Protein AF-0000000077412119 (afdb_homodimer)

Sequence (252 aa):
MTFRAIIFVAIAIASLHQLAQAAILKKGDGQFELRLGNCNDATMADLVFQDHVHLTRIPFVTRSAESSWHGNERIICIIALSQKEQSKGSTVSITAGGINQHFVTLKMKSGSSHGLEYNIQVFGRMMTFRAIIFVAIAIASLHQLAQAAILKKGDGQFELRLGNCNDATMADLVFQDHVHLTRIPFVTRSAESSWHGNERIICIIALSQKEQSKGSTVSITAGGINQHFVTLKMKSGSSHGLEYNIQVFGRM

Secondary structure (DSSP, 8-state):
--------------------------------EEEEESGGG--GGGEEEEEEEEE---TT---EEEEEEE-SSEEEEEEEEE-STTGGG-EEEEEEE-TTSSEEEEEEEPPTT--EEEEEEEEEE-/--------------------------------EEEEESGGG--GGGEEEEEEEEE---TT---EEEEEEE-SSEEEEEEEEE-STTGGG-EEEEEEE-TTSSEEEEEEEPPTT--EEEEEEEEEE-

Organism: Phaedon cochleariae (NCBI:txid80249)

Solvent-accessible surface area (backbone atoms only — not comparable to full-atom values): 13697 Å² total; per-residue (Å²): 135,82,78,74,76,74,72,73,72,73,72,75,73,77,73,76,74,70,75,64,74,64,64,73,64,48,82,31,58,21,27,23,33,38,37,40,29,32,51,41,57,58,48,80,89,24,55,73,46,75,49,76,49,75,43,79,58,42,85,84,33,63,40,73,51,74,52,71,51,74,58,86,32,32,24,40,20,41,37,37,36,37,70,40,69,50,24,62,65,32,48,75,45,80,77,42,75,35,75,75,26,42,31,35,30,35,41,36,35,23,18,71,43,26,38,43,40,34,43,37,41,35,26,30,48,121,135,82,78,74,77,73,70,72,73,74,72,74,74,78,74,76,73,70,76,68,72,63,66,73,64,47,83,32,59,21,28,22,33,37,38,40,30,30,50,42,56,58,50,78,90,25,55,73,46,75,49,74,48,74,44,78,58,42,86,83,32,63,42,74,50,75,51,73,51,76,58,86,32,32,24,40,22,41,37,36,36,36,70,40,68,51,25,63,66,33,48,75,45,80,79,42,76,35,75,75,27,42,31,36,29,36,39,35,35,24,17,71,43,26,39,41,42,35,43,36,40,35,26,31,47,122

Radius of gyration: 23.56 Å; Cα contacts (8 Å, |Δi|>4): 610; chains: 2; bounding box: 67×85×69 Å

pLDDT: mean 80.55, std 27.32, range [26.97, 98.88]

Nearest PDB structures (foldseek):
  8d43-assembly1_A  TM=5.280E-01  e=2.816E+00  Homo sapiens
  6ct8-assembly1_A  TM=4.716E-01  e=5.197E+00  Pseudomonas aeruginosa PAO1
  7fe3-assembly1_A  TM=2.173E-01  e=3.791E-01  Flavobacterium johnsoniae UW101
  7xy1-assembly1_A  TM=3.273E-01  e=2.050E-01  Klebsiella phage Kp9
  6ct8-assembly1_A  TM=4.704E-01  e=5.827E+00  Pseudomonas aeruginosa PAO1

Foldseek 3Di:
DPPPPPPPPVPPPPPPPPCPVPPVVPVPLLKAKDKDFPVVPFDPVQWDDKDKDKDFFDAQDKDKDKDKDADDFAWGIKMKIWPHGSQQPKHKDWDDDDHRGRMTMMMIIHPHRGMTTMIITIGGHD/DPPPPPVPPPPPPPPPVPCPVPPVVVVPLLKAKDKDFPPVPFDPVQWPDKDKDKDFFDAQDKDKDKDKDADDFFWGIKMKIWPDGSQQPKHKDWDDDDHRGRMTMMMIIHPHRGMTTMMITIGGHD

Structure (mmCIF, N/CA/C/O backbone):
data_AF-0000000077412119-model_v1
#
loop_
_entity.id
_entity.type
_entity.pdbx_description
1 polymer 'Uncharacterized protein'
#
loop_
_atom_site.group_PDB
_atom_site.id
_atom_site.type_symbol
_atom_site.label_atom_id
_atom_site.label_alt_id
_atom_site.label_comp_id
_atom_site.label_asym_id
_atom_site.label_entity_id
_atom_site.label_seq_id
_atom_site.pdbx_PDB_ins_code
_atom_site.Cartn_x
_atom_site.Cartn_y
_atom_site.Cartn_z
_atom_site.occupancy
_atom_site.B_iso_or_equiv
_atom_site.auth_seq_id
_atom_site.auth_comp_id
_atom_site.auth_asym_id
_atom_site.auth_atom_id
_atom_site.pdbx_PDB_model_num
ATOM 1 N N . MET A 1 1 ? -22.5 -57.312 35.281 1 27.09 1 MET A N 1
ATOM 2 C CA . MET A 1 1 ? -22.938 -56.219 34.438 1 27.09 1 MET A CA 1
ATOM 3 C C . MET A 1 1 ? -21.906 -55.094 34.438 1 27.09 1 MET A C 1
ATOM 5 O O . MET A 1 1 ? -21.641 -54.469 35.469 1 27.09 1 MET A O 1
ATOM 9 N N . THR A 1 2 ? -20.797 -55.25 33.625 1 33.66 2 THR A N 1
ATOM 10 C CA . THR A 1 2 ? -19.594 -54.438 33.469 1 33.66 2 THR A CA 1
ATOM 11 C C . THR A 1 2 ? -19.938 -53.094 32.906 1 33.66 2 THR A C 1
ATOM 13 O O . THR A 1 2 ? -20.578 -52.969 31.844 1 33.66 2 THR A O 1
ATOM 16 N N . PHE A 1 3 ? -20.172 -52.156 33.812 1 32.94 3 PHE A N 1
ATOM 17 C CA . PHE A 1 3 ? -20.453 -50.75 33.5 1 32.94 3 PHE A CA 1
ATOM 18 C C . PHE A 1 3 ? -19.344 -50.188 32.625 1 32.94 3 PHE A C 1
ATOM 20 O O . PHE A 1 3 ? -18.172 -50.188 33 1 32.94 3 PHE A O 1
ATOM 27 N N . ARG A 1 4 ? -19.406 -50.469 31.312 1 33.88 4 ARG A N 1
ATOM 28 C CA . ARG A 1 4 ? -18.531 -49.844 30.328 1 33.88 4 ARG A CA 1
ATOM 29 C C . ARG A 1 4 ? -18.594 -48.312 30.438 1 33.88 4 ARG A C 1
ATOM 31 O O . ARG A 1 4 ? -19.672 -47.719 30.375 1 33.88 4 ARG A O 1
ATOM 38 N N . ALA A 1 5 ? -17.672 -47.75 31.203 1 30.86 5 ALA A N 1
ATOM 39 C CA . ALA A 1 5 ? -17.438 -46.312 31.359 1 30.86 5 ALA A CA 1
ATOM 40 C C . ALA A 1 5 ? -17.234 -45.656 30 1 30.86 5 ALA A C 1
ATOM 42 O O . ALA A 1 5 ? -16.359 -46.062 29.234 1 30.86 5 ALA A O 1
ATOM 43 N N . ILE A 1 6 ? -18.328 -45.312 29.344 1 30.16 6 ILE A N 1
ATOM 44 C CA . ILE A 1 6 ? -18.266 -44.594 28.078 1 30.16 6 ILE A CA 1
ATOM 45 C C . ILE A 1 6 ? -17.516 -43.281 28.266 1 30.16 6 ILE A C 1
ATOM 47 O O . ILE A 1 6 ? -17.953 -42.438 29.031 1 30.16 6 ILE A O 1
ATOM 51 N N . ILE A 1 7 ? -16.266 -43.344 28.5 1 31.53 7 ILE A N 1
ATOM 52 C CA . ILE A 1 7 ? -15.578 -42.062 28.625 1 31.53 7 ILE A CA 1
ATOM 53 C C . ILE A 1 7 ? -15.773 -41.25 27.359 1 31.53 7 ILE A C 1
ATOM 55 O O . ILE A 1 7 ? -15.422 -41.688 26.266 1 31.53 7 ILE A O 1
ATOM 59 N N . PHE A 1 8 ? -16.922 -40.594 27.266 1 30.81 8 PHE A N 1
ATOM 60 C CA . PHE A 1 8 ? -17.141 -39.594 26.219 1 30.81 8 PHE A CA 1
ATOM 61 C C . PHE A 1 8 ? -15.953 -38.656 26.109 1 30.81 8 PHE A C 1
ATOM 63 O O . PHE A 1 8 ? -15.609 -37.969 27.062 1 30.81 8 PHE A O 1
ATOM 70 N N . VAL A 1 9 ? -14.914 -39.188 25.516 1 31.17 9 VAL A N 1
ATOM 71 C CA . VAL A 1 9 ? -13.844 -38.25 25.188 1 31.17 9 VAL A CA 1
ATOM 72 C C . VAL A 1 9 ? -14.398 -37.094 24.359 1 31.17 9 VAL A C 1
ATOM 74 O O . VAL A 1 9 ? -14.852 -37.281 23.234 1 31.17 9 VAL A O 1
ATOM 77 N N . ALA A 1 10 ? -15.188 -36.25 25 1 30.97 10 ALA A N 1
ATOM 78 C CA . ALA A 1 10 ? -15.531 -35 24.328 1 30.97 10 ALA A CA 1
ATOM 79 C C . ALA A 1 10 ? -14.312 -34.375 23.656 1 30.97 10 ALA A C 1
ATOM 81 O O . ALA A 1 10 ? -13.305 -34.125 24.312 1 30.97 10 ALA A O 1
ATOM 82 N N . ILE A 1 11 ? -13.922 -34.969 22.547 1 26.97 11 ILE A N 1
ATOM 83 C CA . ILE A 1 11 ? -12.945 -34.281 21.703 1 26.97 11 ILE A CA 1
ATOM 84 C C . ILE A 1 11 ? -13.328 -32.812 21.578 1 26.97 11 ILE A C 1
ATOM 86 O O . ILE A 1 11 ? -14.367 -32.469 21 1 26.97 11 ILE A O 1
ATOM 90 N N . ALA A 1 12 ? -13.148 -32.031 22.672 1 29.02 12 ALA A N 1
ATOM 91 C CA . ALA A 1 12 ? -13.164 -30.578 22.484 1 29.02 12 ALA A CA 1
ATOM 92 C C . ALA A 1 12 ? -12.43 -30.172 21.219 1 29.02 12 ALA A C 1
ATOM 94 O O . ALA A 1 12 ? -11.25 -30.516 21.047 1 29.02 12 ALA A O 1
ATOM 95 N N . ILE A 1 13 ? -13.055 -30.359 20.047 1 29.17 13 ILE A N 1
ATOM 96 C CA . ILE A 1 13 ? -12.672 -29.734 18.781 1 29.17 13 ILE A CA 1
ATOM 97 C C . ILE A 1 13 ? -12.023 -28.375 19.062 1 29.17 13 ILE A C 1
ATOM 99 O O . ILE A 1 13 ? -12.539 -27.594 19.844 1 29.17 13 ILE A O 1
ATOM 103 N N . ALA A 1 14 ? -10.688 -28.266 18.938 1 27.97 14 ALA A N 1
ATOM 104 C CA . ALA A 1 14 ? -9.711 -27.188 18.797 1 27.97 14 ALA A CA 1
ATOM 105 C C . ALA A 1 14 ? -10.297 -26.016 18.031 1 27.97 14 ALA A C 1
ATOM 107 O O . ALA A 1 14 ? -10.781 -26.172 16.906 1 27.97 14 ALA A O 1
ATOM 108 N N . SER A 1 15 ? -10.977 -25.125 18.781 1 30.88 15 SER A N 1
ATOM 109 C CA . SER A 1 15 ? -11.344 -23.75 18.453 1 30.88 15 SER A CA 1
ATOM 110 C C . SER A 1 15 ? -10.25 -23.078 17.625 1 30.88 15 SER A C 1
ATOM 112 O O . SER A 1 15 ? -9.102 -23 18.047 1 30.88 15 SER A O 1
ATOM 114 N N . LEU A 1 16 ? -10.117 -23.422 16.375 1 28.33 16 LEU A N 1
ATOM 115 C CA . LEU A 1 16 ? -9.297 -22.703 15.406 1 28.33 16 LEU A CA 1
ATOM 116 C C . LEU A 1 16 ? -9.234 -21.219 15.734 1 28.33 16 LEU A C 1
ATOM 118 O O . LEU A 1 16 ? -10.258 -20.531 15.727 1 28.33 16 LEU A O 1
ATOM 122 N N . HIS A 1 17 ? -8.344 -20.906 16.672 1 31.39 17 HIS A N 1
ATOM 123 C CA . HIS A 1 17 ? -7.785 -19.609 17.047 1 31.39 17 HIS A CA 1
ATOM 124 C C . HIS A 1 17 ? -7.625 -18.703 15.836 1 31.39 17 HIS A C 1
ATOM 126 O O . HIS A 1 17 ? -6.871 -19.031 14.914 1 31.39 17 HIS A O 1
ATOM 132 N N . GLN A 1 18 ? -8.703 -18.297 15.273 1 30.95 18 GLN A N 1
ATOM 133 C CA . GLN A 1 18 ? -8.75 -17.156 14.375 1 30.95 18 GLN A CA 1
ATOM 134 C C . GLN A 1 18 ? -7.719 -16.109 14.773 1 30.95 18 GLN A C 1
ATOM 136 O O . GLN A 1 18 ? -7.809 -15.523 15.859 1 30.95 18 GLN A O 1
ATOM 141 N N . LEU A 1 19 ? -6.449 -16.469 14.664 1 28.39 19 LEU A N 1
ATOM 142 C CA . LEU A 1 19 ? -5.391 -15.477 14.836 1 28.39 19 LEU A CA 1
ATOM 143 C C . LEU A 1 19 ? -5.844 -14.102 14.367 1 28.39 19 LEU A C 1
ATOM 145 O O . LEU A 1 19 ? -6.047 -13.891 13.164 1 28.39 19 LEU A O 1
ATOM 149 N N . ALA A 1 20 ? -6.875 -13.602 15.023 1 27.22 20 ALA A N 1
ATOM 150 C CA . ALA A 1 20 ? -6.984 -12.141 15.055 1 27.22 20 ALA A CA 1
ATOM 151 C C . ALA A 1 20 ? -5.605 -11.492 15.102 1 27.22 20 ALA A C 1
ATOM 153 O O . ALA A 1 20 ? -4.906 -11.57 16.109 1 27.22 20 ALA A O 1
ATOM 154 N N . GLN A 1 21 ? -4.68 -11.82 14.297 1 29.78 21 GLN A N 1
ATOM 155 C CA . GLN A 1 21 ? -3.555 -10.891 14.336 1 29.78 21 GLN A CA 1
ATOM 156 C C . GLN A 1 21 ? -4.004 -9.5 14.781 1 29.78 21 GLN A C 1
ATOM 158 O O . GLN A 1 21 ? -4.746 -8.828 14.062 1 29.78 21 GLN A O 1
ATOM 163 N N . ALA A 1 22 ? -4.484 -9.383 15.945 1 28.73 22 ALA A N 1
ATOM 164 C CA . ALA A 1 22 ? -4.543 -8.094 16.625 1 28.73 22 ALA A CA 1
ATOM 165 C C . ALA A 1 22 ? -3.35 -7.215 16.25 1 28.73 22 ALA A C 1
ATOM 167 O O . ALA A 1 22 ? -2.213 -7.508 16.641 1 28.73 22 ALA A O 1
ATOM 168 N N . ALA A 1 23 ? -3.148 -6.91 15.039 1 30.36 23 ALA A N 1
ATOM 169 C CA . ALA A 1 23 ? -2.324 -5.707 14.977 1 30.36 23 ALA A CA 1
ATOM 170 C C . ALA A 1 23 ? -2.436 -4.891 16.266 1 30.36 23 ALA A C 1
ATOM 172 O O . ALA A 1 23 ? -3.539 -4.555 16.703 1 30.36 23 ALA A O 1
ATOM 173 N N . ILE A 1 24 ? -1.832 -5.363 17.297 1 29.8 24 ILE A N 1
ATOM 174 C CA . ILE A 1 24 ? -1.657 -4.445 18.422 1 29.8 24 ILE A CA 1
ATOM 175 C C . ILE A 1 24 ? -1.944 -3.016 17.953 1 29.8 24 ILE A C 1
ATOM 177 O O . ILE A 1 24 ? -1.217 -2.463 17.141 1 29.8 24 ILE A O 1
ATOM 181 N N . LEU A 1 25 ? -3.152 -2.793 17.672 1 30.53 25 LEU A N 1
ATOM 182 C CA . LEU A 1 25 ? -3.607 -1.423 17.453 1 30.53 25 LEU A CA 1
ATOM 183 C C . LEU A 1 25 ? -2.871 -0.453 18.359 1 30.53 25 LEU A C 1
ATOM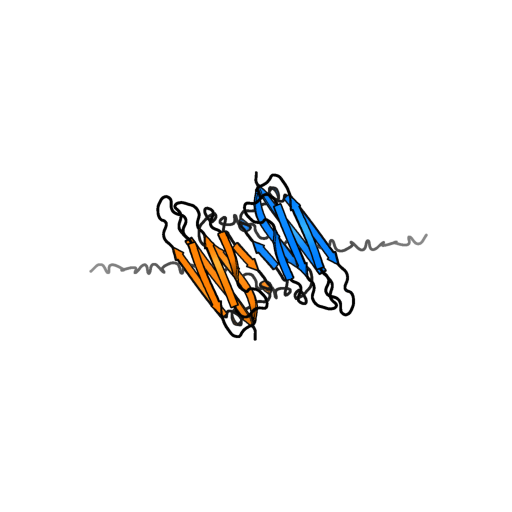 185 O O . LEU A 1 25 ? -3.186 -0.353 19.547 1 30.53 25 LEU A O 1
ATOM 189 N N . LYS A 1 26 ? -1.558 -0.806 18.656 1 34 26 LYS A N 1
ATOM 190 C CA . LYS A 1 26 ? -0.991 0.377 19.297 1 34 26 LYS A CA 1
ATOM 191 C C . LYS A 1 26 ? -1.706 1.646 18.844 1 34 26 LYS A C 1
ATOM 193 O O . LYS A 1 26 ? -2.236 1.698 17.734 1 34 26 LYS A O 1
ATOM 198 N N . LYS A 1 27 ? -2.332 2.279 19.75 1 36.78 27 LYS A N 1
ATOM 199 C CA . LYS A 1 27 ? -2.82 3.617 19.422 1 36.78 27 LYS A CA 1
ATOM 200 C C . LYS A 1 27 ? -2.066 4.211 18.234 1 36.78 27 LYS A C 1
ATOM 202 O O . LYS A 1 27 ? -0.856 4.434 18.312 1 36.78 27 LYS A O 1
ATOM 207 N N . GLY A 1 28 ? -2.289 3.508 17.094 1 47.38 28 GLY A N 1
ATOM 208 C CA . GLY A 1 28 ? -1.545 3.863 15.898 1 47.38 28 GLY A CA 1
ATOM 209 C C . GLY A 1 28 ? -1.22 5.344 15.812 1 47.38 28 GLY A C 1
ATOM 210 O O . GLY A 1 28 ? -1.89 6.168 16.438 1 47.38 28 GLY A O 1
ATOM 211 N N . ASP A 1 29 ? -0.066 5.641 15.805 1 55.41 29 ASP A N 1
ATOM 212 C CA . ASP A 1 29 ? 0.432 7.012 15.758 1 55.41 29 ASP A CA 1
ATOM 213 C C . ASP A 1 29 ? -0.185 7.785 14.594 1 55.41 29 ASP A C 1
ATOM 215 O O . ASP A 1 29 ? 0.206 8.922 14.312 1 55.41 29 ASP A O 1
ATOM 219 N N . GLY A 1 30 ? -1.428 7.176 13.984 1 70.69 30 GLY A N 1
ATOM 220 C CA . GLY A 1 30 ? -2.049 7.906 12.891 1 70.69 30 GLY A CA 1
ATOM 221 C C . GLY A 1 30 ? -1.132 8.086 11.695 1 70.69 30 GLY A C 1
ATOM 222 O O . GLY A 1 30 ? -1.228 9.086 10.977 1 70.69 30 GLY A O 1
ATOM 223 N N . GLN A 1 31 ? -0.217 7.102 11.547 1 86.12 31 GLN A N 1
ATOM 224 C CA . GLN A 1 31 ? 0.813 7.168 10.516 1 86.12 31 GLN A CA 1
ATOM 225 C C . GLN A 1 31 ? 0.265 6.727 9.164 1 86.12 31 GLN A C 1
ATOM 227 O O . GLN A 1 31 ? -0.359 5.668 9.055 1 86.12 31 GLN A O 1
ATOM 232 N N . PHE A 1 32 ? 0.331 7.684 8.172 1 95.5 32 PHE A N 1
ATOM 233 C CA . PHE A 1 32 ? 0.033 7.281 6.805 1 95.5 32 PHE A CA 1
ATOM 234 C C . PHE A 1 32 ? 1.061 6.277 6.297 1 95.5 32 PHE A C 1
ATOM 236 O O . PHE A 1 32 ? 2.262 6.449 6.508 1 95.5 32 PHE A O 1
ATOM 243 N N . GLU A 1 33 ? 0.568 5.16 5.711 1 95.94 33 GLU A N 1
ATOM 244 C CA . GLU A 1 33 ? 1.5 4.125 5.27 1 95.94 33 GLU A CA 1
ATOM 245 C C . GLU A 1 33 ? 1.126 3.598 3.889 1 95.94 33 GLU A C 1
ATOM 247 O O . GLU A 1 33 ? -0.048 3.605 3.512 1 95.94 33 GLU A O 1
ATOM 252 N N . LEU A 1 34 ? 2.105 3.297 3.168 1 97.69 34 LEU A N 1
ATOM 253 C CA . LEU A 1 34 ? 2.025 2.445 1.986 1 97.69 34 LEU A CA 1
ATOM 254 C C . LEU A 1 34 ? 2.91 1.213 2.145 1 97.69 34 LEU A C 1
ATOM 256 O O . LEU A 1 34 ? 4.113 1.333 2.379 1 97.69 34 LEU A O 1
ATOM 260 N N . ARG A 1 35 ? 2.334 0.037 2.174 1 97.5 35 ARG A N 1
ATOM 261 C CA . ARG A 1 35 ? 3 -1.258 2.066 1 97.5 35 ARG A CA 1
ATOM 262 C C . ARG A 1 35 ? 2.43 -2.072 0.91 1 97.5 35 ARG A C 1
ATOM 264 O O . ARG A 1 35 ? 1.225 -2.33 0.86 1 97.5 35 ARG A O 1
ATOM 271 N N . LEU A 1 36 ? 3.283 -2.33 0.026 1 97.88 36 LEU A N 1
ATOM 272 C CA . LEU A 1 36 ? 2.818 -2.982 -1.193 1 97.88 36 LEU A CA 1
ATOM 273 C C . LEU A 1 36 ? 3.771 -4.098 -1.611 1 97.88 36 LEU A C 1
ATOM 275 O O . LEU A 1 36 ? 4.98 -3.875 -1.73 1 97.88 36 LEU A O 1
ATOM 279 N N . GLY A 1 37 ? 3.271 -5.277 -1.871 1 96.69 37 GLY A N 1
ATOM 280 C CA . GLY A 1 37 ? 4.055 -6.387 -2.389 1 96.69 37 GLY A CA 1
ATOM 281 C C . GLY A 1 37 ? 4.188 -7.535 -1.404 1 96.69 37 GLY A C 1
ATOM 282 O O . GLY A 1 37 ? 3.297 -7.762 -0.583 1 96.69 37 GLY A O 1
ATOM 283 N N . ASN A 1 38 ? 5.215 -8.383 -1.633 1 94.31 38 ASN A N 1
ATOM 284 C CA . ASN A 1 38 ? 5.52 -9.484 -0.733 1 94.31 38 ASN A CA 1
ATOM 285 C C . ASN A 1 38 ? 6.418 -9.047 0.417 1 94.31 38 ASN A C 1
ATOM 287 O O . ASN A 1 38 ? 7.543 -9.531 0.558 1 94.31 38 ASN A O 1
ATOM 291 N N . CYS A 1 39 ? 5.84 -8.266 1.269 1 94.31 39 CYS A N 1
ATOM 292 C CA . CYS A 1 39 ? 6.66 -7.574 2.256 1 94.31 39 CYS A CA 1
ATOM 293 C C . CYS A 1 39 ? 6.977 -8.484 3.438 1 94.31 39 CYS A C 1
ATOM 295 O O . CYS A 1 39 ? 7.996 -8.305 4.105 1 94.31 39 CYS A O 1
ATOM 297 N N . ASN A 1 40 ? 6.176 -9.438 3.648 1 89.06 40 ASN A N 1
ATOM 298 C CA . ASN A 1 40 ? 6.418 -10.359 4.746 1 89.06 40 ASN A CA 1
ATOM 299 C C . ASN A 1 40 ? 7.547 -11.336 4.422 1 89.06 40 ASN A C 1
ATOM 301 O O . ASN A 1 40 ? 8.07 -12.008 5.312 1 89.06 40 ASN A O 1
ATOM 305 N N . ASP A 1 41 ? 7.895 -11.367 3.162 1 88.56 41 ASP A N 1
ATOM 306 C CA . ASP A 1 41 ? 8.961 -12.266 2.721 1 88.56 41 ASP A CA 1
ATOM 307 C C . ASP A 1 41 ? 10.281 -11.516 2.572 1 88.56 41 ASP A C 1
ATOM 309 O O . ASP A 1 41 ? 11.328 -12.125 2.357 1 88.56 41 ASP A O 1
ATOM 313 N N . ALA A 1 42 ? 10.156 -10.227 2.619 1 92.75 42 ALA A N 1
ATOM 314 C CA . ALA A 1 42 ? 11.359 -9.414 2.414 1 92.75 42 ALA A CA 1
ATOM 315 C C . ALA A 1 42 ? 12.25 -9.438 3.65 1 92.75 42 ALA A C 1
ATOM 317 O O . ALA A 1 42 ? 11.758 -9.422 4.781 1 92.75 42 ALA A O 1
ATO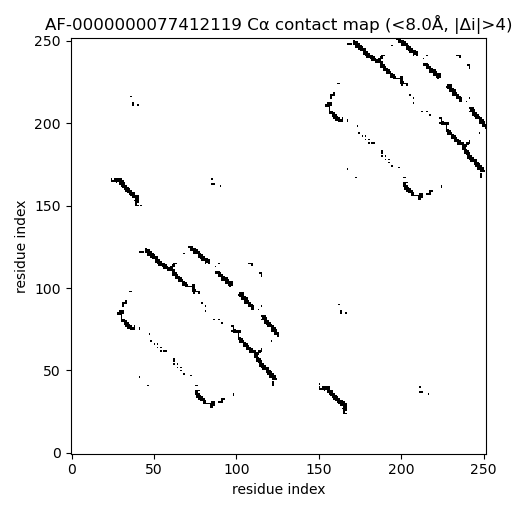M 318 N N . THR A 1 43 ? 13.562 -9.562 3.359 1 94 43 THR A N 1
ATOM 319 C CA . THR A 1 43 ? 14.562 -9.477 4.418 1 94 43 THR A CA 1
ATOM 320 C C . THR A 1 43 ? 15.484 -8.289 4.195 1 94 43 THR A C 1
ATOM 322 O O . THR A 1 43 ? 15.422 -7.629 3.154 1 94 43 THR A O 1
ATOM 325 N N . MET A 1 44 ? 16.234 -8.008 5.215 1 95.44 44 MET A N 1
ATOM 326 C CA . MET A 1 44 ? 17.156 -6.871 5.09 1 95.44 44 MET A CA 1
ATOM 327 C C . MET A 1 44 ? 18.156 -7.102 3.963 1 95.44 44 MET A C 1
ATOM 329 O O . MET A 1 44 ? 18.672 -6.148 3.377 1 95.44 44 MET A O 1
ATOM 333 N N . ALA A 1 45 ? 18.422 -8.375 3.639 1 96.44 45 ALA A N 1
ATOM 334 C CA . ALA A 1 45 ? 19.312 -8.688 2.523 1 96.44 45 ALA A CA 1
ATOM 335 C C . ALA A 1 45 ? 18.703 -8.234 1.196 1 96.44 45 ALA A C 1
ATOM 337 O O . ALA A 1 45 ? 19.438 -8.039 0.216 1 96.44 45 ALA A O 1
ATOM 338 N N . ASP A 1 46 ? 17.422 -8.039 1.218 1 97.31 46 ASP A N 1
ATOM 339 C CA . ASP A 1 46 ? 16.719 -7.66 -0.002 1 97.31 46 ASP A CA 1
ATOM 340 C C . ASP A 1 46 ? 16.609 -6.141 -0.12 1 97.31 46 ASP A C 1
ATOM 342 O O . ASP A 1 46 ? 16.094 -5.629 -1.12 1 97.31 46 ASP A O 1
ATOM 346 N N . LEU A 1 47 ? 17.016 -5.402 0.926 1 98.38 47 LEU A N 1
ATOM 347 C CA . LEU A 1 47 ? 16.891 -3.949 0.902 1 98.38 47 LEU A CA 1
ATOM 348 C C . LEU A 1 47 ? 17.781 -3.34 -0.167 1 98.38 47 LEU A C 1
ATOM 350 O O . LEU A 1 47 ? 19.016 -3.418 -0.071 1 98.38 47 LEU A O 1
ATOM 354 N N . VAL A 1 48 ? 17.156 -2.74 -1.194 1 98.69 48 VAL A N 1
ATOM 355 C CA . VAL A 1 48 ? 17.953 -2.205 -2.289 1 98.69 48 VAL A CA 1
ATOM 356 C C . VAL A 1 48 ? 17.969 -0.679 -2.217 1 98.69 48 VAL A C 1
ATOM 358 O O . VAL A 1 48 ? 18.828 -0.033 -2.838 1 98.69 48 VAL A O 1
ATOM 361 N N . PHE A 1 49 ? 17.062 -0.109 -1.546 1 98.75 49 PHE A N 1
ATOM 362 C CA . PHE A 1 49 ? 16.969 1.345 -1.484 1 98.75 49 PHE A CA 1
ATOM 363 C C . PHE A 1 49 ? 16.281 1.785 -0.192 1 98.75 49 PHE A C 1
ATOM 365 O O . PHE A 1 49 ? 15.312 1.172 0.244 1 98.75 49 PHE A O 1
ATOM 372 N N . GLN A 1 50 ? 16.797 2.721 0.513 1 98.5 50 GLN A N 1
ATOM 373 C CA . GLN A 1 50 ? 16.219 3.379 1.681 1 98.5 50 GLN A CA 1
ATOM 374 C C . GLN A 1 50 ? 16.406 4.891 1.606 1 98.5 50 GLN A C 1
ATOM 376 O O . GLN A 1 50 ? 17.453 5.375 1.208 1 98.5 50 GLN A O 1
ATOM 381 N N . ASP A 1 51 ? 15.359 5.59 1.843 1 98.5 51 ASP A N 1
ATOM 382 C CA . ASP A 1 51 ? 15.383 7.047 1.774 1 98.5 51 ASP A CA 1
ATOM 383 C C . ASP A 1 51 ? 14.57 7.664 2.908 1 98.5 51 ASP A C 1
ATOM 385 O O . ASP A 1 51 ? 13.609 7.062 3.389 1 98.5 51 ASP A O 1
ATOM 389 N N . HIS A 1 52 ? 15.062 8.727 3.457 1 97.94 52 HIS A N 1
ATOM 390 C CA . HIS A 1 52 ? 14.352 9.57 4.414 1 97.94 52 HIS A CA 1
ATOM 391 C C . HIS A 1 52 ? 14.047 10.945 3.826 1 97.94 52 HIS A C 1
ATOM 393 O O . HIS A 1 52 ? 14.961 11.727 3.576 1 97.94 52 HIS A O 1
ATOM 399 N N . VAL A 1 53 ? 12.867 11.211 3.551 1 98.06 53 VAL A N 1
ATOM 400 C CA . VAL A 1 53 ? 12.445 12.469 2.941 1 98.06 53 VAL A CA 1
ATOM 401 C C . VAL A 1 53 ? 11.914 13.414 4.016 1 98.06 53 VAL A C 1
ATOM 403 O O . VAL A 1 53 ? 11.016 13.047 4.781 1 98.06 53 VAL A O 1
ATOM 406 N N . HIS A 1 54 ? 12.508 14.57 4.078 1 97.38 54 HIS A N 1
ATOM 407 C CA . HIS A 1 54 ? 12.078 15.578 5.043 1 97.38 54 HIS A CA 1
ATOM 408 C C . HIS A 1 54 ? 11.961 16.953 4.398 1 97.38 54 HIS A C 1
ATOM 410 O O . HIS A 1 54 ? 12.906 17.422 3.764 1 97.38 54 HIS A O 1
ATOM 416 N N . LEU A 1 55 ? 10.828 17.531 4.406 1 97.5 55 LEU A N 1
ATOM 417 C CA . LEU A 1 55 ? 10.602 18.922 4.039 1 97.5 55 LEU A CA 1
ATOM 418 C C . LEU A 1 55 ? 9.969 19.703 5.191 1 97.5 55 LEU A C 1
ATOM 420 O O . LEU A 1 55 ? 8.984 19.25 5.781 1 97.5 55 LEU A O 1
ATOM 424 N N . THR A 1 56 ? 10.5 20.844 5.52 1 96.38 56 THR A N 1
ATOM 425 C CA . THR A 1 56 ? 9.969 21.688 6.582 1 96.38 56 THR A CA 1
ATOM 426 C C . THR A 1 56 ? 8.648 22.312 6.164 1 96.38 56 THR A C 1
ATOM 428 O O . THR A 1 56 ? 8.398 22.516 4.973 1 96.38 56 THR A O 1
ATOM 431 N N . ARG A 1 57 ? 7.855 22.641 7.227 1 96 57 ARG A N 1
ATOM 432 C CA . ARG A 1 57 ? 6.574 23.281 6.945 1 96 57 ARG A CA 1
ATOM 433 C C . ARG A 1 57 ? 6.77 24.703 6.457 1 96 57 ARG A C 1
ATOM 435 O O . ARG A 1 57 ? 7.703 25.391 6.883 1 96 57 ARG A O 1
ATOM 442 N N . ILE A 1 58 ? 6.012 25.125 5.477 1 96.88 58 ILE A N 1
ATOM 443 C CA . ILE A 1 58 ? 5.852 26.5 5.02 1 96.88 58 ILE A CA 1
ATOM 444 C C . ILE A 1 58 ? 4.387 26.906 5.125 1 96.88 58 ILE A C 1
ATOM 446 O O . ILE A 1 58 ? 3.502 26.219 4.602 1 96.88 58 ILE A O 1
ATOM 450 N N . PRO A 1 59 ? 4.059 28 5.926 1 96.25 59 PRO A N 1
ATOM 451 C CA . PRO A 1 59 ? 2.664 28.391 6.125 1 96.25 59 PRO A CA 1
ATOM 452 C C . PRO A 1 59 ? 1.895 28.531 4.812 1 96.25 59 PRO A C 1
ATOM 454 O O . PRO A 1 59 ? 2.418 29.078 3.84 1 96.25 59 PRO A O 1
ATOM 457 N N . PHE A 1 60 ? 0.751 27.875 4.742 1 96.69 60 PHE A N 1
ATOM 458 C CA . PHE A 1 60 ? -0.243 28.016 3.684 1 96.69 60 PHE A CA 1
ATOM 459 C C . PHE A 1 60 ? 0.225 27.328 2.41 1 96.69 60 PHE A C 1
ATOM 461 O O . PHE A 1 60 ? -0.245 27.641 1.315 1 96.69 60 PHE A O 1
ATOM 468 N N . VAL A 1 61 ? 1.291 26.5 2.512 1 97.38 61 VAL A N 1
ATOM 469 C CA . VAL A 1 61 ? 1.814 25.828 1.327 1 97.38 61 VAL A CA 1
ATOM 470 C C . VAL A 1 61 ? 1.831 24.312 1.555 1 97.38 61 VAL A C 1
ATOM 472 O O . VAL A 1 61 ? 2.209 23.844 2.631 1 97.38 61 VAL A O 1
ATOM 475 N N . THR A 1 62 ? 1.343 23.578 0.553 1 97.12 62 THR A N 1
ATOM 476 C CA . THR A 1 62 ? 1.529 22.125 0.509 1 97.12 62 THR A CA 1
ATOM 477 C C . THR A 1 62 ? 2.91 21.781 -0.035 1 97.12 62 THR A C 1
ATOM 479 O O . THR A 1 62 ? 3.334 22.312 -1.061 1 97.12 62 THR A O 1
ATOM 482 N N . ARG A 1 63 ? 3.578 20.938 0.671 1 97.44 63 ARG A N 1
ATOM 483 C CA . ARG A 1 63 ? 4.895 20.5 0.23 1 97.44 63 ARG A CA 1
ATOM 484 C C . ARG A 1 63 ? 4.797 19.203 -0.579 1 97.44 63 ARG A C 1
ATOM 486 O O . ARG A 1 63 ? 3.977 18.344 -0.274 1 97.44 63 ARG A O 1
ATOM 493 N N . SER A 1 64 ? 5.586 19.062 -1.602 1 97.94 64 SER A N 1
ATOM 494 C CA . SER A 1 64 ? 5.641 17.859 -2.416 1 97.94 64 SER A CA 1
ATOM 495 C C . SER A 1 64 ? 7.082 17.422 -2.645 1 97.94 64 SER A C 1
ATOM 497 O O . SER A 1 64 ? 7.969 18.25 -2.846 1 97.94 64 SER A O 1
ATOM 499 N N . ALA A 1 65 ? 7.297 16.125 -2.572 1 98.56 65 ALA A N 1
ATOM 500 C CA . ALA A 1 65 ? 8.609 15.547 -2.828 1 98.56 65 ALA A CA 1
ATOM 501 C C . ALA A 1 65 ? 8.492 14.227 -3.578 1 98.56 65 ALA A C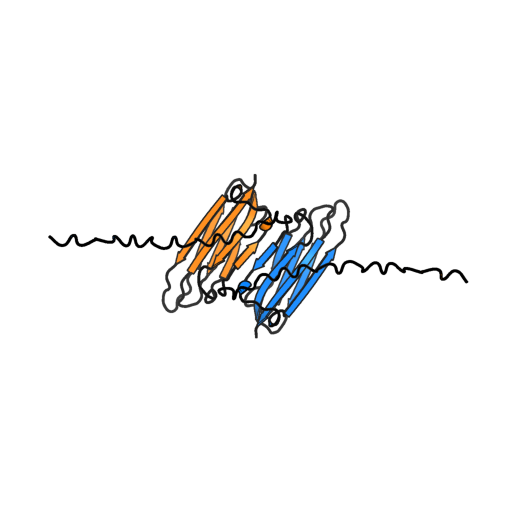 1
ATOM 503 O O . ALA A 1 65 ? 7.469 13.539 -3.475 1 98.56 65 ALA A O 1
ATOM 504 N N . GLU A 1 66 ? 9.508 13.898 -4.301 1 98.62 66 GLU A N 1
ATOM 505 C CA . GLU A 1 66 ? 9.586 12.625 -5.008 1 98.62 66 GLU A CA 1
ATOM 506 C C . GLU A 1 66 ? 10.828 11.844 -4.594 1 98.62 66 GLU A C 1
ATOM 508 O O . GLU A 1 66 ? 11.867 12.43 -4.289 1 98.62 66 GLU A O 1
ATOM 513 N N . SER A 1 67 ? 10.719 10.602 -4.477 1 98.75 67 SER A N 1
ATOM 514 C CA . SER A 1 67 ? 11.812 9.664 -4.246 1 98.75 67 SER A CA 1
ATOM 515 C C . SER A 1 67 ? 11.781 8.531 -5.258 1 98.75 67 SER A C 1
ATOM 517 O O . SER A 1 67 ? 10.734 7.93 -5.5 1 98.75 67 SER A O 1
ATOM 519 N N . SER A 1 68 ? 12.883 8.25 -5.863 1 98.75 68 SER A N 1
ATOM 520 C CA . SER A 1 68 ? 12.898 7.246 -6.926 1 98.75 68 SER A CA 1
ATOM 521 C C . SER A 1 68 ? 14.094 6.312 -6.789 1 98.75 68 SER A C 1
ATOM 523 O O . SER A 1 68 ? 15.148 6.715 -6.281 1 98.75 68 SER A O 1
ATOM 525 N N . TRP A 1 69 ? 13.93 5.094 -7.133 1 98.81 69 TRP A N 1
ATOM 526 C CA . TRP A 1 69 ? 14.977 4.082 -7.195 1 98.81 69 TRP A CA 1
ATOM 527 C C . TRP A 1 69 ? 14.938 3.338 -8.531 1 98.81 69 TRP A C 1
ATOM 529 O O . TRP A 1 69 ? 13.859 3.078 -9.062 1 98.81 69 TRP A O 1
ATOM 539 N N . HIS A 1 70 ? 16.078 3.078 -9.148 1 98.75 70 HIS A N 1
ATOM 540 C CA . HIS A 1 70 ? 16.266 2.221 -10.312 1 98.75 70 HIS A CA 1
ATOM 541 C C . HIS A 1 70 ? 17.453 1.282 -10.125 1 98.75 70 HIS A C 1
ATOM 543 O O . HIS A 1 70 ? 18.5 1.689 -9.609 1 98.75 70 HIS A O 1
ATOM 549 N N . GLY A 1 71 ? 17.25 0.044 -10.43 1 98.5 71 GLY A N 1
ATOM 550 C CA . GLY A 1 71 ? 18.328 -0.923 -10.289 1 98.5 71 GLY A CA 1
ATOM 551 C C . GLY A 1 71 ? 18.094 -2.197 -11.078 1 98.5 71 GLY A C 1
ATOM 552 O O . GLY A 1 71 ? 17.266 -2.221 -11.992 1 98.5 71 GLY A O 1
ATOM 553 N N . ASN A 1 72 ? 18.859 -3.215 -10.742 1 98.19 72 ASN A N 1
ATOM 554 C CA . ASN A 1 72 ? 18.797 -4.457 -11.5 1 98.19 72 ASN A CA 1
ATOM 555 C C . ASN A 1 72 ? 17.844 -5.461 -10.875 1 98.19 72 ASN A C 1
ATOM 557 O O . ASN A 1 72 ? 17.391 -6.398 -11.531 1 98.19 72 ASN A O 1
ATOM 561 N N . GLU A 1 73 ? 17.609 -5.262 -9.648 1 98.44 73 GLU A N 1
ATOM 562 C CA . GLU A 1 73 ? 16.75 -6.195 -8.93 1 98.44 73 GLU A CA 1
ATOM 563 C C . GLU A 1 73 ? 15.281 -5.922 -9.227 1 98.44 73 GLU A C 1
ATOM 565 O O . GLU A 1 73 ? 14.883 -4.77 -9.414 1 98.44 73 GLU A O 1
ATOM 570 N N . ARG A 1 74 ? 14.531 -6.965 -9.211 1 97.69 74 ARG A N 1
ATOM 571 C CA . ARG A 1 74 ? 13.086 -6.828 -9.32 1 97.69 74 ARG A CA 1
ATOM 572 C C . ARG A 1 74 ? 12.461 -6.512 -7.961 1 97.69 74 ARG A C 1
ATOM 574 O O . ARG A 1 74 ? 12.719 -7.211 -6.977 1 97.69 74 ARG A O 1
ATOM 581 N N . ILE A 1 75 ? 11.68 -5.555 -7.922 1 97.56 75 ILE A N 1
ATOM 582 C CA . ILE A 1 75 ? 11.094 -5.098 -6.664 1 97.56 75 ILE 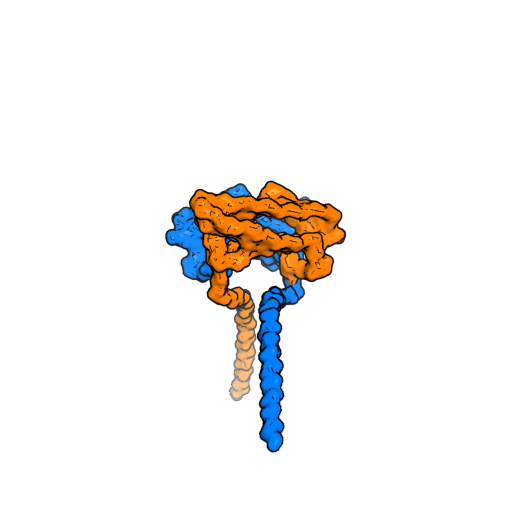A CA 1
ATOM 583 C C . ILE A 1 75 ? 10.062 -6.109 -6.176 1 97.56 75 ILE A C 1
ATOM 585 O O . ILE A 1 75 ? 9.164 -6.504 -6.93 1 97.56 75 ILE A O 1
ATOM 589 N N . ILE A 1 76 ? 10.148 -6.465 -4.875 1 95.81 76 ILE A N 1
ATOM 590 C CA . ILE A 1 76 ? 9.188 -7.422 -4.332 1 95.81 76 ILE A CA 1
ATOM 591 C C . ILE A 1 76 ? 8.359 -6.762 -3.232 1 95.81 76 ILE A C 1
ATOM 593 O O . ILE A 1 76 ? 7.316 -7.281 -2.838 1 95.81 76 ILE A O 1
ATOM 597 N N . CYS A 1 77 ? 8.844 -5.598 -2.727 1 97.25 77 CYS A N 1
ATOM 598 C CA . CYS A 1 77 ? 8.156 -4.918 -1.634 1 97.25 77 CYS A CA 1
ATOM 599 C C . CYS A 1 77 ? 8.5 -3.436 -1.606 1 97.25 77 CYS A C 1
ATOM 601 O O . CYS A 1 77 ? 9.656 -3.062 -1.807 1 97.25 77 CYS A O 1
ATOM 603 N N . ILE A 1 78 ? 7.508 -2.594 -1.376 1 98.56 78 ILE A N 1
ATOM 604 C CA . ILE A 1 78 ? 7.652 -1.153 -1.192 1 98.56 78 ILE A CA 1
ATOM 605 C C . ILE A 1 78 ? 6.977 -0.729 0.109 1 98.56 78 ILE A C 1
ATOM 607 O O . ILE A 1 78 ? 5.809 -1.04 0.338 1 98.56 78 ILE A O 1
ATOM 611 N N . ILE A 1 79 ? 7.738 -0.055 0.959 1 98.12 79 ILE A N 1
ATOM 612 C CA . ILE A 1 79 ? 7.207 0.474 2.211 1 98.12 79 ILE A CA 1
ATOM 613 C C . ILE A 1 79 ? 7.5 1.97 2.305 1 98.12 79 ILE A C 1
ATOM 615 O O . ILE A 1 79 ? 8.641 2.4 2.111 1 98.12 79 ILE A O 1
ATOM 619 N N . ALA A 1 80 ? 6.512 2.695 2.477 1 98.06 80 ALA A N 1
ATOM 620 C CA . ALA A 1 80 ? 6.629 4.117 2.789 1 98.06 80 ALA A CA 1
ATOM 621 C C . ALA A 1 80 ? 5.793 4.48 4.012 1 98.06 80 ALA A C 1
ATOM 623 O O . ALA A 1 80 ? 4.57 4.309 4.012 1 98.06 80 ALA A O 1
ATOM 624 N N . LEU A 1 81 ? 6.516 5.027 5.012 1 96.25 81 LEU A N 1
ATOM 625 C CA . LEU A 1 81 ? 5.855 5.32 6.281 1 96.25 81 LEU A CA 1
ATOM 626 C C . LEU A 1 81 ? 6.055 6.777 6.672 1 96.25 81 LEU A C 1
ATOM 628 O O . LEU A 1 81 ? 7.188 7.262 6.734 1 96.25 81 LEU A O 1
ATOM 632 N N . SER A 1 82 ? 4.93 7.406 6.844 1 95.44 82 SER A N 1
ATOM 633 C CA . SER A 1 82 ? 5.039 8.742 7.422 1 95.44 82 SER A CA 1
ATOM 634 C C . SER A 1 82 ? 5.574 8.68 8.852 1 95.44 82 SER A C 1
ATOM 636 O O . SER A 1 82 ? 5.184 7.809 9.625 1 95.44 82 SER A O 1
ATOM 638 N N . GLN A 1 83 ? 6.457 9.586 9.133 1 91.25 83 GLN A N 1
ATOM 639 C CA . GLN A 1 83 ? 7.035 9.609 10.469 1 91.25 83 GLN A CA 1
ATOM 640 C C . GLN A 1 83 ? 6.367 10.672 11.336 1 91.25 83 GLN A C 1
ATOM 642 O O . GLN A 1 83 ? 6.695 10.812 12.516 1 91.25 83 GLN A O 1
ATOM 647 N N . LYS A 1 84 ? 5.512 11.398 10.711 1 84.06 84 LYS A N 1
ATOM 648 C CA . LYS A 1 84 ? 4.801 12.414 11.484 1 84.06 84 LYS A CA 1
ATOM 649 C C . LYS A 1 84 ? 3.586 11.82 12.188 1 84.06 84 LYS A C 1
ATOM 651 O O . LYS A 1 84 ? 2.979 10.867 11.695 1 84.06 84 LYS A O 1
ATOM 656 N N . GLU A 1 85 ? 3.32 12.438 13.281 1 73.75 85 GLU A N 1
ATOM 657 C CA . GLU A 1 85 ? 2.146 12.023 14.039 1 73.75 85 GLU A CA 1
ATOM 658 C C . GLU A 1 85 ? 0.862 12.289 13.258 1 73.75 85 GLU A C 1
ATOM 660 O O . GLU A 1 85 ? 0.721 13.328 12.617 1 73.75 85 GLU A O 1
ATOM 665 N N . GLN A 1 86 ? -0.157 11.32 13.242 1 66.69 86 GLN A N 1
ATOM 666 C CA . GLN A 1 86 ? -1.462 11.375 12.594 1 66.69 86 GLN A CA 1
ATOM 667 C C . GLN A 1 86 ? -1.326 11.742 11.117 1 66.69 86 GLN A C 1
ATOM 669 O O . GLN A 1 86 ? -2.287 12.203 10.5 1 66.69 86 GLN A O 1
ATOM 674 N N . SER A 1 87 ? -0.228 11.656 10.453 1 67.88 87 SER A N 1
ATOM 675 C CA . SER A 1 87 ? 0.164 11.961 9.078 1 67.88 87 SER A CA 1
ATOM 676 C C . SER A 1 87 ? -0.198 13.391 8.703 1 67.88 87 SER A C 1
ATOM 678 O O . SER A 1 87 ? 0.314 13.93 7.719 1 67.88 87 SER A O 1
ATOM 680 N N . LYS A 1 88 ? -1.032 14.133 9.594 1 75.31 88 LYS A N 1
ATOM 681 C CA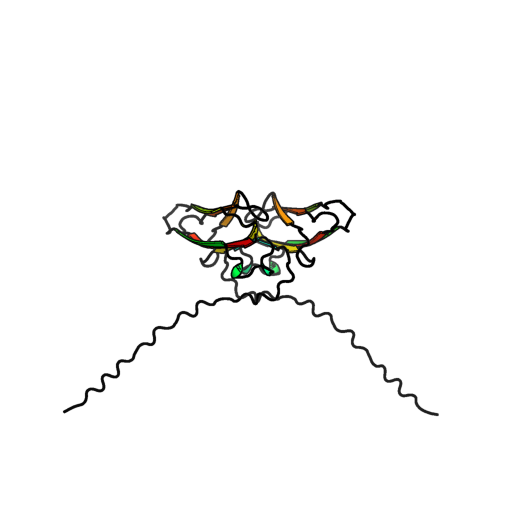 . LYS A 1 88 ? -1.453 15.516 9.383 1 75.31 88 LYS A CA 1
ATOM 682 C C . LYS A 1 88 ? -1.859 15.75 7.926 1 75.31 88 LYS A C 1
ATOM 684 O O . LYS A 1 88 ? -1.539 16.781 7.348 1 75.31 88 LYS A O 1
ATOM 689 N N . GLY A 1 89 ? -2.369 14.664 7.301 1 85.62 89 GLY A N 1
ATOM 690 C CA . GLY A 1 89 ? -2.906 14.789 5.957 1 85.62 89 GLY A CA 1
ATOM 691 C C . GLY A 1 89 ? -1.901 14.438 4.875 1 85.62 89 GLY A C 1
ATOM 692 O O . GLY A 1 89 ? -2.184 14.586 3.686 1 85.62 89 GLY A O 1
ATOM 693 N N . SER A 1 90 ? -0.72 14.039 5.242 1 93.88 90 SER A N 1
ATOM 694 C CA . SER A 1 90 ? 0.242 13.688 4.203 1 93.88 90 SER A CA 1
ATOM 695 C C . SER A 1 90 ? -0.157 12.398 3.492 1 93.88 90 SER A C 1
ATOM 697 O O . SER A 1 90 ? -0.855 11.562 4.062 1 93.88 90 SER A O 1
ATOM 699 N N . THR A 1 91 ? 0.221 12.281 2.268 1 95 91 THR A N 1
ATOM 700 C CA . THR A 1 91 ? -0.063 11.086 1.472 1 95 91 THR A CA 1
ATOM 701 C C . THR A 1 91 ? 1.163 10.672 0.663 1 95 91 THR A C 1
ATOM 703 O O . THR A 1 91 ? 2.082 11.469 0.464 1 95 91 THR A O 1
ATOM 706 N N . VAL A 1 92 ? 1.164 9.391 0.321 1 97 92 VAL A N 1
ATOM 707 C CA . VAL A 1 92 ? 2.188 8.883 -0.585 1 97 92 VAL A CA 1
ATOM 708 C C . VAL A 1 92 ? 1.546 7.961 -1.622 1 97 92 VAL A C 1
ATOM 710 O O . VAL A 1 92 ? 0.602 7.23 -1.314 1 97 92 VAL A O 1
ATOM 713 N N . SER A 1 93 ? 2.035 8.07 -2.844 1 97.06 93 SER A N 1
ATOM 714 C CA . SER A 1 93 ? 1.554 7.223 -3.93 1 97.06 93 SER A CA 1
ATOM 715 C C . SER A 1 93 ? 2.691 6.816 -4.859 1 97.06 93 SER A C 1
ATOM 717 O O . SER A 1 93 ? 3.723 7.492 -4.918 1 97.06 93 SER A O 1
ATOM 719 N N . ILE A 1 94 ? 2.535 5.68 -5.484 1 97.12 94 ILE A N 1
ATOM 720 C CA . ILE A 1 94 ? 3.453 5.27 -6.543 1 97.12 94 ILE A CA 1
ATOM 721 C C . ILE A 1 94 ? 3.033 5.902 -7.867 1 97.12 94 ILE A C 1
ATOM 723 O O . ILE A 1 94 ? 1.904 5.707 -8.328 1 97.12 94 ILE A O 1
ATOM 727 N N . THR A 1 95 ? 4.008 6.637 -8.516 1 97.56 95 THR A N 1
ATOM 728 C CA . THR A 1 95 ? 3.645 7.352 -9.734 1 97.56 95 THR A CA 1
ATOM 729 C C . THR A 1 95 ? 4.258 6.684 -10.961 1 97.56 95 THR A C 1
ATOM 731 O O . THR A 1 95 ? 3.842 6.949 -12.086 1 97.56 95 THR A O 1
ATOM 734 N N . ALA A 1 96 ? 5.266 5.906 -10.75 1 97.56 96 ALA A N 1
ATOM 735 C CA . ALA A 1 96 ? 5.891 5.168 -11.852 1 97.56 96 ALA A CA 1
ATOM 736 C C . ALA A 1 96 ? 6.555 3.891 -11.344 1 97.56 96 ALA A C 1
ATOM 738 O O . ALA A 1 96 ? 7.09 3.861 -10.234 1 97.56 96 ALA A O 1
ATOM 739 N N . GLY A 1 97 ? 6.586 2.789 -12.156 1 97.5 97 GLY A N 1
ATOM 740 C CA . GLY A 1 97 ? 7.18 1.514 -11.781 1 97.5 97 GLY A CA 1
ATOM 741 C C . GLY A 1 97 ? 6.391 0.779 -10.711 1 97.5 97 GLY A C 1
ATOM 742 O O . GLY A 1 97 ? 5.16 0.789 -10.727 1 97.5 97 GLY A O 1
ATOM 743 N N . GLY A 1 98 ? 7.184 0.003 -9.852 1 97.31 98 GLY A N 1
ATOM 744 C CA . GLY A 1 98 ? 6.473 -0.715 -8.805 1 97.31 98 GLY A CA 1
ATOM 745 C C . GLY A 1 98 ? 6.844 -2.184 -8.727 1 97.31 98 GLY A C 1
ATOM 746 O O . GLY A 1 98 ? 7.949 -2.57 -9.109 1 97.31 98 GLY A O 1
ATOM 747 N N . ILE A 1 99 ? 5.91 -2.916 -8.148 1 96.25 99 ILE A N 1
ATOM 748 C CA . ILE A 1 99 ? 6.145 -4.332 -7.895 1 96.25 99 ILE A CA 1
ATOM 749 C C . ILE A 1 99 ? 6.445 -5.051 -9.211 1 96.25 99 ILE A C 1
ATOM 751 O O . ILE A 1 99 ? 5.801 -4.789 -10.227 1 96.25 99 ILE A O 1
ATOM 755 N N . ASN A 1 100 ? 7.398 -5.891 -9.211 1 94.69 100 ASN A N 1
ATOM 756 C CA . ASN A 1 100 ? 7.824 -6.73 -10.32 1 94.69 100 ASN A CA 1
ATOM 757 C C . ASN A 1 100 ? 8.523 -5.914 -11.406 1 94.69 100 ASN A C 1
ATOM 759 O O . ASN A 1 100 ? 8.734 -6.402 -12.516 1 94.69 100 ASN A O 1
ATOM 763 N N . GLN A 1 101 ? 8.812 -4.676 -11.156 1 97.31 101 GLN A N 1
ATOM 764 C CA . GLN A 1 101 ? 9.609 -3.814 -12.023 1 97.31 101 GLN A CA 1
ATOM 765 C C . GLN A 1 101 ? 10.977 -3.531 -11.414 1 97.31 101 GLN A C 1
ATOM 767 O O . GLN A 1 101 ? 11.242 -3.904 -10.266 1 97.31 101 GLN A O 1
ATOM 772 N N . HIS A 1 102 ? 11.828 -2.863 -12.258 1 98.75 102 HIS A N 1
ATOM 773 C CA . HIS A 1 102 ? 13.188 -2.576 -11.82 1 98.75 102 HIS A CA 1
ATOM 774 C C . HIS A 1 102 ? 13.336 -1.12 -11.391 1 98.75 102 HIS A C 1
ATOM 776 O O . HIS A 1 102 ? 14.453 -0.626 -11.227 1 98.75 102 HIS A O 1
ATOM 782 N N . PHE A 1 103 ? 12.227 -0.451 -11.242 1 98.81 103 PHE A N 1
ATOM 783 C CA . PHE A 1 103 ? 12.266 0.941 -10.812 1 98.81 103 PHE A CA 1
ATOM 784 C C . PHE A 1 103 ? 10.953 1.335 -10.141 1 98.81 103 PHE A C 1
ATOM 786 O O . PHE A 1 103 ? 9.938 0.667 -10.32 1 98.81 103 PHE A O 1
ATOM 793 N N . VAL A 1 104 ? 11.062 2.396 -9.273 1 98.88 104 VAL A N 1
ATOM 794 C CA . VAL A 1 104 ? 9.852 2.943 -8.664 1 98.88 104 VAL A CA 1
ATOM 795 C C . VAL A 1 104 ? 10.047 4.43 -8.367 1 98.88 104 VAL A C 1
ATOM 797 O O . VAL A 1 104 ? 11.148 4.855 -8.016 1 98.88 104 VAL A O 1
ATOM 800 N N . THR A 1 105 ? 9.023 5.152 -8.602 1 98.88 105 THR A N 1
ATOM 801 C CA . THR A 1 105 ? 8.953 6.547 -8.188 1 98.88 105 THR A CA 1
ATOM 802 C C . THR A 1 105 ? 7.773 6.773 -7.246 1 98.88 105 THR A C 1
ATOM 804 O O . THR A 1 105 ? 6.637 6.426 -7.578 1 98.88 105 THR A O 1
ATOM 807 N N . LEU A 1 106 ? 8.039 7.316 -6.074 1 98.75 106 LEU A N 1
ATOM 808 C CA . LEU A 1 106 ? 7.023 7.672 -5.09 1 98.75 106 LEU A CA 1
ATOM 809 C C . LEU A 1 106 ? 6.875 9.188 -4.984 1 98.75 106 LEU A C 1
ATOM 811 O O . LEU A 1 106 ? 7.867 9.914 -5.008 1 98.75 106 LEU A O 1
ATOM 815 N N . LYS A 1 107 ? 5.676 9.578 -4.902 1 98.69 107 LYS A N 1
ATOM 816 C CA . LYS A 1 107 ? 5.379 10.984 -4.668 1 98.69 107 LYS A CA 1
ATOM 817 C C . LYS A 1 107 ? 4.656 11.18 -3.338 1 98.69 107 LYS A C 1
ATOM 819 O O . LYS A 1 107 ? 3.674 10.492 -3.051 1 98.69 107 LYS A O 1
ATOM 824 N N . MET A 1 108 ? 5.18 12.07 -2.525 1 97.5 108 MET A N 1
ATOM 825 C CA . MET A 1 108 ? 4.598 12.422 -1.233 1 97.5 108 MET A CA 1
ATOM 826 C C . MET A 1 108 ? 4.07 13.852 -1.247 1 97.5 108 MET A C 1
ATOM 828 O O . MET A 1 108 ? 4.699 14.742 -1.824 1 97.5 108 MET A O 1
ATOM 832 N N . LYS A 1 109 ? 3.014 14.055 -0.66 1 96.81 109 LYS A N 1
ATOM 833 C CA . LYS A 1 109 ? 2.434 15.383 -0.481 1 96.81 109 LYS A CA 1
ATOM 834 C C . LYS A 1 109 ? 2.029 15.609 0.972 1 96.81 109 LYS A C 1
ATOM 836 O O . LYS A 1 109 ? 1.479 14.719 1.619 1 96.81 109 LYS A O 1
ATOM 841 N N . SER A 1 110 ? 2.369 16.828 1.445 1 95.62 110 SER A N 1
ATOM 842 C CA . SER A 1 110 ? 1.974 17.172 2.807 1 95.62 110 SER A CA 1
ATOM 843 C C . SER A 1 110 ? 0.574 17.781 2.838 1 95.62 110 SER A C 1
ATOM 845 O O . SER A 1 110 ? 0.012 18.109 1.793 1 95.62 110 SER A O 1
ATOM 847 N N . GLY A 1 111 ? -0.012 17.891 4.008 1 92.56 111 GLY A N 1
ATOM 848 C CA . GLY A 1 111 ? -1.124 18.812 4.199 1 92.56 111 GLY A CA 1
ATOM 849 C C . GLY A 1 111 ? -0.715 20.266 4.121 1 92.56 111 GLY A C 1
ATOM 850 O O . GLY A 1 111 ? 0.475 20.578 4.156 1 92.56 111 GLY A O 1
ATOM 851 N N . SER A 1 112 ? -1.687 21.062 3.943 1 94.62 112 SER A N 1
ATOM 852 C CA . SER A 1 112 ? -1.421 22.5 3.932 1 94.62 112 SER A CA 1
ATOM 853 C C . SER A 1 112 ? -0.781 22.953 5.238 1 94.62 112 SER A C 1
ATOM 855 O O . SER A 1 112 ? -1.196 22.531 6.32 1 94.62 112 SER A O 1
ATOM 857 N N . SER A 1 113 ? 0.287 23.797 5.137 1 95.75 113 SER A N 1
ATOM 858 C CA . SER A 1 113 ? 0.989 24.406 6.262 1 95.75 113 SER A CA 1
ATOM 859 C C . SER A 1 113 ? 1.718 23.344 7.09 1 95.75 113 SER A C 1
ATOM 861 O O . SER A 1 113 ? 1.982 23.547 8.273 1 95.75 113 SER A O 1
ATOM 863 N N . HIS A 1 114 ? 1.915 22.219 6.496 1 95.75 114 HIS A N 1
ATOM 864 C CA . HIS A 1 114 ? 2.656 21.156 7.18 1 95.75 114 HIS A CA 1
ATOM 865 C C . HIS A 1 114 ? 3.844 20.688 6.348 1 95.75 114 HIS A C 1
ATOM 867 O O . HIS A 1 114 ? 3.928 20.984 5.152 1 95.75 114 HIS A O 1
ATOM 873 N N . GLY A 1 115 ? 4.82 20.078 6.977 1 95.12 115 GLY A N 1
ATOM 874 C CA . GLY A 1 115 ? 5.961 19.484 6.285 1 95.12 115 GLY A CA 1
ATOM 875 C C . GLY A 1 115 ? 5.762 18.016 5.953 1 95.12 115 GLY A C 1
ATOM 876 O O . GLY A 1 115 ? 4.637 17.516 5.961 1 95.12 115 GLY A O 1
ATOM 877 N N . LEU A 1 116 ? 6.812 17.469 5.477 1 95.31 116 LEU A N 1
ATOM 878 C CA . LEU A 1 116 ? 6.844 16.062 5.137 1 95.31 116 LEU A CA 1
ATOM 879 C C . LEU A 1 116 ? 7.953 15.336 5.898 1 95.31 116 LEU A C 1
ATOM 881 O O . LEU A 1 116 ? 9.031 15.898 6.102 1 95.31 116 LEU A O 1
ATOM 885 N N . GLU A 1 117 ? 7.652 14.18 6.332 1 95.69 117 GLU A N 1
ATOM 886 C CA . GLU A 1 117 ? 8.672 13.273 6.863 1 95.69 117 GLU A CA 1
ATOM 887 C C . GLU A 1 117 ? 8.32 11.82 6.578 1 95.69 117 GLU A C 1
ATOM 889 O O . GLU A 1 117 ? 7.379 11.273 7.16 1 95.69 117 GLU A O 1
ATOM 894 N N . TYR A 1 118 ? 9.039 11.242 5.691 1 96.75 118 TYR A N 1
ATOM 895 C CA . TYR A 1 118 ? 8.766 9.859 5.301 1 96.75 118 TYR A CA 1
ATOM 896 C C . TYR A 1 118 ? 10.031 9.016 5.348 1 96.75 118 TYR A C 1
ATOM 898 O O . TYR A 1 118 ? 11.117 9.492 5.008 1 96.75 118 TYR A O 1
ATOM 906 N N . ASN A 1 119 ? 9.859 7.793 5.797 1 97.38 119 ASN A N 1
ATOM 907 C CA . ASN A 1 119 ? 10.844 6.738 5.574 1 97.38 119 ASN A CA 1
ATOM 908 C C . ASN A 1 119 ? 10.406 5.793 4.457 1 97.38 119 ASN A C 1
ATOM 910 O O . ASN A 1 119 ? 9.289 5.281 4.477 1 97.38 119 ASN A O 1
ATOM 914 N N . ILE A 1 120 ? 11.258 5.586 3.492 1 98.5 120 ILE A N 1
ATOM 915 C CA . ILE A 1 120 ? 10.969 4.758 2.328 1 98.5 120 ILE A CA 1
ATOM 916 C C . ILE A 1 120 ? 11.953 3.59 2.27 1 98.5 120 ILE A C 1
ATOM 918 O O . ILE A 1 120 ? 13.156 3.77 2.465 1 98.5 120 ILE A O 1
ATOM 922 N N . GLN A 1 121 ? 11.398 2.439 2.072 1 98.81 121 GLN A N 1
ATOM 923 C CA . GLN A 1 121 ? 12.203 1.247 1.849 1 98.81 121 GLN A CA 1
ATOM 924 C C . GLN A 1 121 ? 11.703 0.462 0.64 1 98.81 121 GLN A C 1
ATOM 926 O O . GLN A 1 121 ? 10.508 0.221 0.504 1 98.81 121 GLN A O 1
ATOM 931 N N . VAL A 1 122 ? 12.656 0.137 -0.216 1 98.81 122 VAL A N 1
ATOM 932 C CA . VAL A 1 122 ? 12.375 -0.714 -1.366 1 98.81 122 VAL A CA 1
ATOM 933 C C . VAL A 1 122 ? 13.195 -2 -1.274 1 98.81 122 VAL A C 1
ATOM 935 O O . VAL A 1 122 ? 14.398 -1.957 -1.033 1 98.81 122 VAL A O 1
ATOM 938 N N . PHE A 1 123 ? 12.562 -3.08 -1.411 1 98.38 123 PHE A N 1
ATOM 939 C CA . PHE A 1 123 ? 13.195 -4.391 -1.37 1 98.38 123 PHE A CA 1
ATOM 940 C C . PHE A 1 123 ? 13.125 -5.07 -2.734 1 98.38 123 PHE A C 1
ATOM 942 O O . PHE A 1 123 ? 12.07 -5.09 -3.369 1 98.38 123 PHE A O 1
ATOM 949 N N . GLY A 1 124 ? 14.219 -5.5 -3.246 1 97.75 124 GLY A N 1
ATOM 950 C CA . GLY A 1 124 ? 14.312 -6.156 -4.543 1 97.75 124 GLY A CA 1
ATOM 951 C C . GLY A 1 124 ? 15.188 -7.395 -4.527 1 97.75 124 GLY A C 1
ATOM 952 O O . GLY A 1 124 ? 16.031 -7.547 -3.646 1 97.75 124 GLY A O 1
ATOM 953 N N . ARG A 1 125 ? 14.945 -8.25 -5.539 1 96.38 125 ARG A N 1
ATOM 954 C CA . ARG A 1 125 ? 15.688 -9.5 -5.684 1 96.38 125 ARG A CA 1
ATOM 955 C C . ARG A 1 125 ? 16.031 -9.766 -7.145 1 96.38 125 ARG A C 1
ATOM 957 O O . ARG A 1 125 ? 15.289 -9.375 -8.047 1 96.38 125 ARG A O 1
ATOM 964 N N . MET A 1 126 ? 17.25 -10.305 -7.309 1 92.06 126 MET A N 1
ATOM 965 C CA . MET A 1 126 ? 17.688 -10.641 -8.656 1 92.06 126 MET A CA 1
ATOM 966 C C . MET A 1 126 ? 17.109 -11.984 -9.094 1 92.06 126 MET A C 1
ATOM 968 O O . MET A 1 126 ? 16.812 -12.836 -8.266 1 92.06 126 MET A O 1
ATOM 972 N N . MET B 1 1 ? 44 18.297 52.188 1 27.98 1 MET B N 1
ATOM 973 C CA . MET B 1 1 ? 43.875 18.094 50.75 1 27.98 1 MET B CA 1
ATOM 974 C C . MET B 1 1 ? 42.531 17.406 50.406 1 27.98 1 MET B C 1
ATOM 976 O O . MET B 1 1 ? 42.281 16.281 50.844 1 27.98 1 MET B O 1
ATOM 980 N N . THR B 1 2 ? 41.406 18.188 50.406 1 34.69 2 THR B N 1
ATOM 981 C CA . THR B 1 2 ? 40 17.875 50.219 1 34.69 2 THR B CA 1
ATOM 982 C C . THR B 1 2 ? 39.781 17.328 48.812 1 34.69 2 THR B C 1
ATOM 984 O O . THR B 1 2 ? 40.094 17.969 47.812 1 34.69 2 THR B O 1
ATOM 987 N N . PHE B 1 3 ? 39.938 15.977 48.719 1 34.81 3 PHE B N 1
ATOM 988 C CA . PHE B 1 3 ? 39.688 15.234 47.5 1 34.81 3 PHE B CA 1
ATOM 989 C C . PHE B 1 3 ? 38.281 15.508 46.969 1 34.81 3 PHE B C 1
ATOM 991 O O . PHE B 1 3 ? 37.281 15.352 47.719 1 34.81 3 PHE B O 1
ATOM 998 N N . ARG B 1 4 ? 38.094 16.641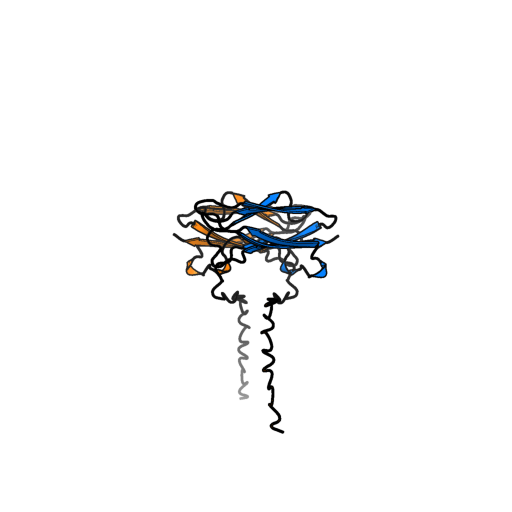 46.219 1 34.25 4 ARG B N 1
ATOM 999 C CA . ARG B 1 4 ? 36.875 16.922 45.5 1 34.25 4 ARG B CA 1
ATOM 1000 C C . ARG B 1 4 ? 36.469 15.742 44.625 1 34.25 4 ARG B C 1
ATOM 1002 O O . ARG B 1 4 ? 37.25 15.273 43.781 1 34.25 4 ARG B O 1
ATOM 1009 N N . ALA B 1 5 ? 35.656 14.867 45.156 1 30.56 5 ALA B N 1
ATOM 1010 C CA . ALA B 1 5 ? 35 13.75 44.5 1 30.56 5 ALA B CA 1
ATOM 1011 C C . ALA B 1 5 ? 34.25 14.227 43.25 1 30.56 5 ALA B C 1
ATOM 1013 O O . ALA B 1 5 ? 33.312 15.039 43.344 1 30.56 5 ALA B O 1
ATOM 1014 N N . ILE B 1 6 ? 34.969 14.609 42.188 1 28.95 6 ILE B N 1
ATOM 1015 C CA . ILE B 1 6 ? 34.281 15 40.969 1 28.95 6 ILE B CA 1
ATOM 1016 C C . ILE B 1 6 ? 33.344 13.875 40.5 1 28.95 6 ILE B C 1
ATOM 1018 O O . ILE B 1 6 ? 33.812 12.773 40.188 1 28.95 6 ILE B O 1
ATOM 1022 N N . ILE B 1 7 ? 32.312 13.602 41.219 1 30.83 7 ILE B N 1
ATOM 1023 C CA . ILE B 1 7 ? 31.438 12.547 40.719 1 30.83 7 ILE B CA 1
ATOM 1024 C C . ILE B 1 7 ? 30.906 12.922 39.344 1 30.83 7 ILE B C 1
ATOM 1026 O O . ILE B 1 7 ? 30.203 13.922 39.188 1 30.83 7 ILE B O 1
ATOM 1030 N N . PHE B 1 8 ? 31.828 13.102 38.375 1 31.97 8 PHE B N 1
ATOM 1031 C CA . PHE B 1 8 ? 31.219 13.352 37.062 1 31.97 8 PHE B CA 1
ATOM 1032 C C . PHE B 1 8 ? 30.109 12.344 36.781 1 31.97 8 PHE B C 1
ATOM 1034 O O . PHE B 1 8 ? 30.297 11.133 36.969 1 31.97 8 PHE B O 1
ATOM 1041 N N . VAL B 1 9 ? 28.906 12.75 37.156 1 31.56 9 VAL B N 1
ATOM 1042 C CA . VAL B 1 9 ? 27.688 12.07 36.75 1 31.56 9 VAL B CA 1
ATOM 1043 C C . VAL B 1 9 ? 27.688 11.875 35.219 1 31.56 9 VAL B C 1
ATOM 1045 O O . VAL B 1 9 ? 27.672 12.852 34.469 1 31.56 9 VAL B O 1
ATOM 1048 N N . ALA B 1 10 ? 28.547 10.984 34.781 1 30.91 10 ALA B N 1
ATOM 1049 C CA . ALA B 1 10 ? 28.406 10.57 33.375 1 30.91 10 ALA B CA 1
ATOM 1050 C C . ALA B 1 10 ? 26.938 10.367 33.031 1 30.91 10 ALA B C 1
ATOM 1052 O O . ALA B 1 10 ? 26.234 9.562 33.656 1 30.91 10 ALA B O 1
ATOM 1053 N N . ILE B 1 11 ? 26.219 11.5 32.75 1 27.28 11 ILE B N 1
ATOM 1054 C CA . ILE B 1 11 ? 24.906 11.406 32.125 1 27.28 11 ILE B CA 1
ATOM 1055 C C . ILE B 1 11 ? 24.969 10.391 30.984 1 27.28 11 ILE B C 1
ATOM 1057 O O . ILE B 1 11 ? 25.703 10.578 30 1 27.28 11 ILE B O 1
ATOM 1061 N N . ALA B 1 12 ? 24.969 9.094 31.312 1 29.12 12 ALA B N 1
ATOM 1062 C CA . ALA B 1 12 ? 24.672 8.078 30.312 1 29.12 12 ALA B CA 1
ATOM 1063 C C . ALA B 1 12 ? 23.547 8.523 29.391 1 29.12 12 ALA B C 1
ATOM 1065 O O . ALA B 1 12 ? 22.438 8.812 29.859 1 29.12 12 ALA B O 1
ATOM 1066 N N . ILE B 1 13 ? 23.812 9.5 28.516 1 28.92 13 ILE B N 1
ATOM 1067 C CA . ILE B 1 13 ? 22.938 9.789 27.375 1 28.92 13 ILE B CA 1
ATOM 1068 C C . ILE B 1 13 ? 22.203 8.516 26.953 1 28.92 13 ILE B C 1
ATOM 1070 O O . ILE B 1 13 ? 22.797 7.441 26.891 1 28.92 13 ILE B O 1
ATOM 1074 N N . ALA B 1 14 ? 20.875 8.398 27.203 1 27.88 14 ALA B N 1
ATOM 1075 C CA . ALA B 1 14 ? 19.719 7.598 26.766 1 27.88 14 ALA B CA 1
ATOM 1076 C C . ALA B 1 14 ? 19.859 7.199 25.297 1 27.88 14 ALA B C 1
ATOM 1078 O O . ALA B 1 14 ? 20 8.055 24.422 1 27.88 14 ALA B O 1
ATOM 1079 N N . SER B 1 15 ? 20.578 6.109 25.062 1 31.16 15 SER B N 1
ATOM 1080 C CA . SER B 1 15 ? 20.578 5.281 23.859 1 31.16 15 SER B CA 1
ATOM 1081 C C . SER B 1 15 ? 19.172 5.18 23.25 1 31.16 15 SER B C 1
ATOM 1083 O O . SER B 1 15 ? 18.25 4.684 23.906 1 31.16 15 SER B O 1
ATOM 1085 N N . LEU B 1 16 ? 18.625 6.262 22.766 1 28.34 16 LEU B N 1
ATOM 1086 C CA . LEU B 1 16 ? 17.391 6.227 21.984 1 28.34 16 LEU B CA 1
ATOM 1087 C C . LEU B 1 16 ? 17.281 4.914 21.219 1 28.34 16 LEU B C 1
ATOM 1089 O O . LEU B 1 16 ? 18.094 4.633 20.344 1 28.34 16 LEU B O 1
ATOM 1093 N N . HIS B 1 17 ? 16.859 3.861 21.922 1 31.12 17 HIS B N 1
ATOM 1094 C CA . HIS B 1 17 ? 16.328 2.576 21.484 1 31.12 17 HIS B CA 1
ATOM 1095 C C . HIS B 1 17 ? 15.523 2.721 20.188 1 31.12 17 HIS B C 1
ATOM 1097 O O . HIS B 1 17 ? 14.484 3.381 20.172 1 31.12 17 HIS B O 1
ATOM 1103 N N . GLN B 1 18 ? 16.188 3.109 19.141 1 31.08 18 GLN B N 1
ATOM 1104 C CA . GLN B 1 18 ? 15.648 2.941 17.781 1 31.08 18 GLN B CA 1
ATOM 1105 C C . GLN B 1 18 ? 14.766 1.703 17.703 1 31.08 18 GLN B C 1
ATOM 1107 O O . GLN B 1 18 ? 15.234 0.58 17.891 1 31.08 18 GLN B O 1
ATOM 1112 N N . LEU B 1 19 ? 13.617 1.733 18.328 1 28.34 19 LEU B N 1
ATOM 1113 C CA . LEU B 1 19 ? 12.602 0.7 18.188 1 28.34 19 LEU B CA 1
ATOM 1114 C C . LEU B 1 19 ? 12.633 0.107 16.781 1 28.34 19 LEU B C 1
ATOM 1116 O O . LEU B 1 19 ? 12.305 0.79 15.805 1 28.34 19 LEU B O 1
ATOM 1120 N N . ALA B 1 20 ? 13.742 -0.564 16.469 1 27.38 20 ALA B N 1
ATOM 1121 C CA . ALA B 1 20 ? 13.68 -1.63 15.469 1 27.38 20 ALA B CA 1
ATOM 1122 C C . ALA B 1 20 ? 12.344 -2.369 15.539 1 27.38 20 ALA B C 1
ATOM 1124 O O . ALA B 1 20 ? 12.102 -3.135 16.469 1 27.38 20 ALA B O 1
ATOM 1125 N N . GLN B 1 21 ? 11.234 -1.793 15.633 1 27.94 21 GLN B N 1
ATOM 1126 C CA . GLN B 1 21 ? 10.102 -2.682 15.422 1 27.94 21 GLN B CA 1
ATOM 1127 C C . GLN B 1 21 ? 10.461 -3.824 14.477 1 27.94 21 GLN B C 1
ATOM 1129 O O . GLN B 1 21 ? 10.734 -3.598 13.297 1 27.94 21 GLN B O 1
ATOM 1134 N N . ALA B 1 22 ? 11.305 -4.656 14.828 1 28.36 22 ALA B N 1
ATOM 1135 C CA . ALA B 1 22 ? 11.406 -5.996 14.258 1 28.36 22 ALA B CA 1
ATOM 1136 C C . ALA B 1 22 ? 10.031 -6.535 13.867 1 28.36 22 ALA B C 1
ATOM 1138 O O . ALA B 1 22 ? 9.227 -6.875 14.734 1 28.36 22 ALA B O 1
ATOM 1139 N N . ALA B 1 23 ? 9.289 -5.914 13.07 1 29.09 23 ALA B N 1
ATOM 1140 C CA . ALA B 1 23 ? 8.281 -6.816 12.516 1 29.09 23 ALA B CA 1
ATOM 1141 C C . ALA B 1 23 ? 8.758 -8.266 12.562 1 29.09 23 ALA B C 1
ATOM 1143 O O . ALA B 1 23 ? 9.852 -8.578 12.078 1 29.09 23 ALA B O 1
ATOM 1144 N N . ILE B 1 24 ? 8.68 -8.844 13.688 1 29.17 24 ILE B N 1
ATOM 1145 C CA . ILE B 1 24 ? 8.812 -10.297 13.695 1 29.17 24 ILE B CA 1
ATOM 1146 C C . ILE B 1 24 ? 8.586 -10.844 12.289 1 29.17 24 ILE B C 1
ATOM 1148 O O . ILE B 1 24 ? 7.473 -10.789 11.766 1 29.17 24 ILE B O 1
ATOM 1152 N N . LEU B 1 25 ? 9.477 -10.461 11.453 1 31.2 25 LEU B N 1
ATOM 1153 C CA . LEU B 1 25 ? 9.469 -11.133 10.156 1 31.2 25 LEU B CA 1
ATOM 1154 C C . LEU B 1 25 ? 9.023 -12.578 10.297 1 31.2 25 LEU B C 1
ATOM 1156 O O . LEU B 1 25 ? 9.82 -13.445 10.664 1 31.2 25 LEU B O 1
ATOM 1160 N N . LYS B 1 26 ? 8.039 -12.75 11.219 1 32.03 26 LYS B N 1
ATOM 1161 C CA . LYS B 1 26 ? 7.586 -14.133 11.055 1 32.03 26 LYS B CA 1
ATOM 1162 C C . LYS B 1 26 ? 7.82 -14.617 9.625 1 32.03 26 LYS B C 1
ATOM 1164 O O . LYS B 1 26 ? 7.801 -13.828 8.68 1 32.03 26 LYS B O 1
ATOM 1169 N N . LYS B 1 27 ? 8.531 -15.57 9.516 1 37.34 27 LYS B N 1
ATOM 1170 C CA . LYS B 1 27 ? 8.617 -16.219 8.203 1 37.34 27 LYS B CA 1
ATOM 1171 C C . LYS B 1 27 ? 7.371 -15.93 7.375 1 37.34 27 LYS B C 1
ATOM 1173 O O . LYS B 1 27 ? 6.266 -16.344 7.734 1 37.34 27 LYS B O 1
ATOM 1178 N N . GLY B 1 28 ? 7.172 -14.656 7.094 1 46.94 28 GLY B N 1
ATOM 1179 C CA . GLY B 1 28 ? 5.965 -14.234 6.402 1 46.94 28 GLY B CA 1
ATOM 1180 C C . GLY B 1 28 ? 5.516 -15.211 5.336 1 46.94 28 GLY B C 1
ATOM 1181 O O . GLY B 1 28 ? 6.305 -16.031 4.867 1 46.94 28 GLY B O 1
ATOM 1182 N N . ASP B 1 29 ? 4.398 -15.648 5.422 1 55.19 29 ASP B N 1
ATOM 1183 C CA . ASP B 1 29 ? 3.783 -16.625 4.527 1 55.19 29 ASP B CA 1
ATOM 1184 C C . ASP B 1 29 ? 3.887 -16.172 3.07 1 55.19 29 ASP B C 1
ATOM 1186 O O . ASP B 1 29 ? 3.297 -16.797 2.184 1 55.19 29 ASP B O 1
ATOM 1190 N N . GLY B 1 30 ? 4.867 -15.141 2.752 1 69.56 30 GLY B N 1
ATOM 1191 C CA . GLY B 1 30 ? 5 -14.75 1.358 1 69.56 30 GLY B CA 1
ATOM 1192 C C . GLY B 1 30 ? 3.73 -14.148 0.785 1 69.56 30 GLY B C 1
ATOM 1193 O O . GLY B 1 30 ? 3.441 -14.312 -0.403 1 69.56 30 GLY B O 1
ATOM 1194 N N . GLN B 1 31 ? 2.957 -13.492 1.687 1 85.75 31 GLN B N 1
ATOM 1195 C CA . GLN B 1 31 ? 1.65 -12.953 1.319 1 85.75 31 GLN B CA 1
ATOM 1196 C C . GLN B 1 31 ? 1.786 -11.586 0.648 1 85.75 31 GLN B C 1
ATOM 1198 O O . GLN B 1 31 ? 2.492 -10.711 1.148 1 85.75 31 GLN B O 1
ATOM 1203 N N . PHE B 1 32 ? 1.254 -11.5 -0.628 1 95.5 32 PHE B N 1
ATOM 1204 C CA . PHE B 1 32 ? 1.142 -10.195 -1.267 1 95.5 32 PHE B CA 1
ATOM 1205 C C . PHE B 1 32 ? 0.169 -9.297 -0.506 1 95.5 32 PHE B C 1
ATOM 1207 O O . PHE B 1 32 ? -0.905 -9.75 -0.1 1 95.5 32 PHE B O 1
ATOM 1214 N N . GLU B 1 33 ? 0.6 -8.055 -0.223 1 95.94 33 GLU B N 1
ATOM 1215 C CA . GLU B 1 33 ? -0.259 -7.172 0.564 1 95.94 33 GLU B CA 1
ATOM 1216 C C . GLU B 1 33 ? -0.291 -5.762 -0.022 1 95.94 33 GLU B C 1
ATOM 1218 O O . GLU B 1 33 ? 0.673 -5.324 -0.653 1 95.94 33 GLU B O 1
ATOM 1223 N N . LEU B 1 34 ? -1.397 -5.176 0.081 1 97.69 34 LEU B N 1
ATOM 1224 C CA . LEU B 1 34 ? -1.587 -3.736 -0.051 1 97.69 34 LEU B CA 1
ATOM 1225 C C . LEU B 1 34 ? -2.176 -3.145 1.226 1 97.69 34 LEU B C 1
ATOM 1227 O O . LEU B 1 34 ? -3.24 -3.574 1.68 1 97.69 34 LEU B O 1
ATOM 1231 N N . ARG B 1 35 ? -1.453 -2.309 1.894 1 97.56 35 ARG B N 1
ATOM 1232 C CA . ARG B 1 35 ? -1.919 -1.455 2.982 1 97.56 35 ARG B CA 1
ATOM 1233 C C . ARG B 1 35 ? -1.646 0.015 2.68 1 97.56 35 ARG B C 1
ATOM 1235 O O . ARG B 1 35 ? -0.5 0.402 2.439 1 97.56 35 ARG B O 1
ATOM 1242 N N . LEU B 1 36 ? -2.707 0.734 2.596 1 97.94 36 LEU B N 1
ATOM 1243 C CA . LEU B 1 36 ? -2.574 2.123 2.174 1 97.94 36 LEU B CA 1
ATOM 1244 C C . LEU B 1 36 ? -3.438 3.037 3.037 1 97.94 36 LEU B C 1
ATOM 1246 O O . LEU B 1 36 ? -4.637 2.797 3.201 1 97.94 36 LEU B O 1
ATOM 1250 N N . GLY B 1 37 ? -2.865 4.102 3.576 1 96.69 37 GLY B N 1
ATOM 1251 C CA . GLY B 1 37 ? -3.604 5.109 4.32 1 96.69 37 GLY B CA 1
ATOM 1252 C C . GLY B 1 37 ? -3.234 5.152 5.793 1 96.69 37 GLY B C 1
ATOM 1253 O O . GLY B 1 37 ? -2.104 4.832 6.164 1 96.69 37 GLY B O 1
ATOM 1254 N N . ASN B 1 38 ? -4.148 5.727 6.602 1 94.38 38 ASN B N 1
ATOM 1255 C CA . ASN B 1 38 ? -3.973 5.777 8.047 1 94.38 38 ASN B CA 1
ATOM 1256 C C . ASN B 1 38 ? -4.504 4.516 8.727 1 94.38 38 ASN B C 1
ATOM 1258 O O . ASN B 1 38 ? -5.43 4.582 9.531 1 94.38 38 ASN B O 1
ATOM 1262 N N . CYS B 1 39 ? -3.805 3.465 8.492 1 94.38 39 CYS B N 1
ATOM 1263 C CA . CYS B 1 39 ? -4.348 2.162 8.859 1 94.38 39 CYS B CA 1
ATOM 1264 C C . CYS B 1 39 ? -4.125 1.879 10.344 1 94.38 39 CYS B C 1
ATOM 1266 O O . CYS B 1 39 ? -4.887 1.128 10.953 1 94.38 39 CYS B O 1
ATOM 1268 N N . ASN B 1 40 ? -3.164 2.482 10.883 1 89.06 40 ASN B N 1
ATOM 1269 C CA . ASN B 1 40 ? -2.891 2.285 12.305 1 89.06 40 ASN B CA 1
ATOM 1270 C C . ASN B 1 40 ? -3.902 3.023 13.172 1 89.06 40 ASN B C 1
ATOM 1272 O O . ASN B 1 40 ? -3.996 2.766 14.375 1 89.06 40 ASN B O 1
ATOM 1276 N N . ASP B 1 41 ? -4.648 3.891 12.555 1 88.75 41 ASP B N 1
ATOM 1277 C CA . ASP B 1 41 ? -5.652 4.66 13.281 1 88.75 41 ASP B CA 1
ATOM 1278 C C . ASP B 1 41 ? -7.047 4.074 13.086 1 88.75 41 ASP B C 1
ATOM 1280 O O . ASP B 1 41 ? -8 4.492 13.742 1 88.75 41 ASP B O 1
ATOM 1284 N N . ALA B 1 42 ? -7.109 3.186 12.156 1 92.75 42 ALA B N 1
ATOM 1285 C CA . ALA B 1 42 ? -8.414 2.611 11.836 1 92.75 42 ALA B CA 1
ATOM 1286 C C . ALA B 1 42 ? -8.844 1.602 12.898 1 92.75 42 ALA B C 1
ATOM 1288 O O . ALA B 1 42 ? -8.016 0.839 13.406 1 92.75 42 ALA B O 1
ATOM 1289 N N . THR B 1 43 ? -10.133 1.695 13.242 1 94 43 THR B N 1
ATOM 1290 C CA . THR B 1 43 ? -10.727 0.721 14.148 1 94 43 THR B CA 1
ATOM 1291 C C . THR B 1 43 ? -11.844 -0.055 13.453 1 94 43 THR B C 1
ATOM 1293 O O . THR B 1 43 ? -12.219 0.266 12.32 1 94 43 THR B O 1
ATOM 1296 N N . MET B 1 44 ? -12.258 -1.084 14.109 1 95.56 44 MET B N 1
ATOM 1297 C CA . MET B 1 44 ? -13.32 -1.894 13.508 1 95.56 44 MET B CA 1
ATOM 1298 C C . MET B 1 44 ? -14.594 -1.073 13.328 1 95.56 44 MET B C 1
ATOM 1300 O O . MET B 1 44 ? -15.414 -1.376 12.461 1 95.56 44 MET B O 1
ATOM 1304 N N . ALA B 1 45 ? -14.742 -0.017 14.133 1 96.5 45 ALA B N 1
ATOM 1305 C CA . ALA B 1 45 ? -15.891 0.869 13.977 1 96.5 45 ALA B CA 1
ATOM 1306 C C . ALA B 1 45 ? -15.836 1.614 12.648 1 96.5 45 ALA B C 1
ATOM 1308 O O . ALA B 1 45 ? -16.859 2.086 12.148 1 96.5 45 ALA B O 1
ATOM 1309 N N . ASP B 1 46 ? -14.664 1.654 12.102 1 97.31 46 ASP B N 1
ATOM 1310 C CA . ASP B 1 46 ? -14.461 2.385 10.852 1 97.31 46 ASP B CA 1
ATOM 1311 C C . ASP B 1 46 ? -14.617 1.462 9.648 1 97.31 46 ASP B C 1
ATOM 1313 O O . ASP B 1 46 ? -14.555 1.912 8.5 1 97.31 46 ASP B O 1
ATOM 1317 N N . LEU B 1 47 ? -14.758 0.146 9.891 1 98.38 47 LEU B N 1
ATOM 1318 C CA . LEU B 1 47 ? -14.859 -0.799 8.781 1 98.38 47 LEU B CA 1
ATOM 1319 C C . LEU B 1 47 ? -16.141 -0.571 7.988 1 98.38 47 LEU B C 1
ATOM 1321 O O . LEU B 1 47 ? -17.234 -0.767 8.508 1 98.38 47 LEU B O 1
ATOM 1325 N N . VAL B 1 48 ? -15.984 -0.14 6.727 1 98.69 48 VAL B N 1
ATOM 1326 C CA . VAL B 1 48 ? -17.172 0.173 5.934 1 98.69 48 VAL B CA 1
ATOM 1327 C C . VAL B 1 48 ? -17.391 -0.913 4.883 1 98.69 48 VAL B C 1
ATOM 1329 O O . VAL B 1 48 ? -18.484 -1.021 4.316 1 98.69 48 VAL B O 1
ATOM 1332 N N . PHE B 1 49 ? -16.406 -1.665 4.594 1 98.75 49 PHE B N 1
ATOM 1333 C CA . PHE B 1 49 ? -16.5 -2.676 3.549 1 98.75 49 PHE B CA 1
ATOM 1334 C C . PHE B 1 49 ? -15.516 -3.809 3.793 1 98.75 49 PHE B C 1
ATOM 1336 O O . PHE B 1 49 ? -14.367 -3.564 4.176 1 98.75 49 PHE B O 1
ATOM 1343 N N . GLN B 1 50 ? -15.898 -5.016 3.688 1 98.5 50 GLN B N 1
ATOM 1344 C CA . GLN B 1 50 ? -15.07 -6.219 3.732 1 98.5 50 GLN B CA 1
ATOM 1345 C C . GLN B 1 50 ? -15.492 -7.215 2.654 1 98.5 50 GLN B C 1
ATOM 1347 O O . GLN B 1 50 ? -16.688 -7.402 2.408 1 98.5 50 GLN B O 1
ATOM 1352 N N . ASP B 1 51 ? -14.547 -7.711 1.963 1 98.5 51 ASP B N 1
ATOM 1353 C CA . ASP B 1 51 ? -14.812 -8.648 0.876 1 98.5 51 ASP B CA 1
ATOM 1354 C C . ASP B 1 51 ? -13.766 -9.766 0.854 1 98.5 51 ASP B C 1
ATOM 1356 O O . ASP B 1 51 ? -12.617 -9.562 1.256 1 98.5 51 ASP B O 1
ATOM 1360 N N . HIS B 1 52 ? -14.211 -10.953 0.596 1 97.94 52 HIS B N 1
ATOM 1361 C CA . HIS B 1 52 ? -13.359 -12.109 0.34 1 97.94 52 HIS B CA 1
ATOM 1362 C C . HIS B 1 52 ? -13.469 -12.57 -1.11 1 97.94 52 HIS B C 1
ATOM 1364 O O . HIS B 1 52 ? -14.516 -13.07 -1.529 1 97.94 52 HIS B O 1
ATOM 1370 N N . VAL B 1 53 ? -12.5 -12.367 -1.861 1 98.06 53 VAL B N 1
ATOM 1371 C CA . VAL B 1 53 ? -12.484 -12.711 -3.279 1 98.06 53 VAL B CA 1
ATOM 1372 C C . VAL B 1 53 ? -11.781 -14.055 -3.482 1 98.06 53 VAL B C 1
ATOM 1374 O O . VAL B 1 53 ? -10.648 -14.234 -3.041 1 98.06 53 VAL B O 1
ATOM 1377 N N . HIS B 1 54 ? -12.484 -14.961 -4.09 1 97.31 54 HIS B N 1
ATOM 1378 C CA . HIS B 1 54 ? -11.914 -16.281 -4.363 1 97.31 54 HIS B CA 1
ATOM 1379 C C . HIS B 1 54 ? -12.227 -16.719 -5.789 1 97.31 54 HIS B C 1
ATOM 1381 O O . HIS B 1 54 ? -13.391 -16.734 -6.203 1 97.31 54 HIS B O 1
ATOM 1387 N N . LEU B 1 55 ? -11.258 -16.953 -6.59 1 97.5 55 LEU B N 1
ATOM 1388 C CA . LEU B 1 55 ? -11.375 -17.594 -7.895 1 97.5 55 LEU B CA 1
ATOM 1389 C C . LEU B 1 55 ? -10.523 -18.859 -7.957 1 97.5 55 LEU B C 1
ATOM 1391 O O . LEU B 1 55 ? -9.344 -18.844 -7.586 1 97.5 55 LEU B O 1
ATOM 1395 N N . THR B 1 56 ? -11.078 -19.938 -8.406 1 96.38 56 THR B N 1
ATOM 1396 C CA . THR B 1 56 ? -10.367 -21.203 -8.547 1 96.38 56 THR B CA 1
ATOM 1397 C C . THR B 1 56 ? -9.352 -21.125 -9.688 1 96.38 56 THR B C 1
ATOM 1399 O O . THR B 1 56 ? -9.539 -20.375 -10.633 1 96.38 56 THR B O 1
ATOM 1402 N N . ARG B 1 57 ? -8.305 -22.016 -9.539 1 96 57 ARG B N 1
ATOM 1403 C CA . ARG B 1 57 ? -7.297 -22.047 -10.594 1 96 57 ARG B CA 1
ATOM 1404 C C . ARG B 1 57 ? -7.859 -22.688 -11.859 1 96 57 ARG B C 1
ATOM 1406 O O . ARG B 1 57 ? -8.695 -23.594 -11.789 1 96 57 ARG B O 1
ATOM 1413 N N . ILE B 1 58 ? -7.539 -22.156 -13 1 96.94 58 ILE B N 1
ATOM 1414 C CA . ILE B 1 58 ? -7.746 -22.719 -14.328 1 96.94 58 ILE B CA 1
ATOM 1415 C C . ILE B 1 58 ? -6.402 -22.875 -15.039 1 96.94 58 ILE B C 1
ATOM 1417 O O . ILE B 1 58 ? -5.648 -21.906 -15.156 1 96.94 58 ILE B O 1
ATOM 1421 N N . PRO B 1 59 ? -5.992 -24.141 -15.445 1 96.25 59 PRO B N 1
ATOM 1422 C CA . PRO B 1 59 ? -4.684 -24.359 -16.078 1 96.25 59 PRO B CA 1
ATOM 1423 C C . PRO B 1 59 ? -4.406 -23.375 -17.219 1 96.25 59 PRO B C 1
ATOM 1425 O O . PRO B 1 59 ? -5.289 -23.125 -18.031 1 96.25 59 PRO B O 1
ATOM 1428 N N . PHE B 1 60 ? -3.252 -22.719 -17.156 1 96.75 60 PHE B N 1
ATOM 1429 C CA . PHE B 1 60 ? -2.686 -21.891 -18.219 1 96.75 60 PHE B CA 1
ATOM 1430 C C . PHE B 1 60 ? -3.438 -20.578 -18.344 1 96.75 60 PHE B C 1
ATOM 1432 O O . PHE B 1 60 ? -3.396 -19.922 -19.391 1 96.75 60 PHE B O 1
ATOM 1439 N N . VAL B 1 61 ? -4.285 -20.25 -17.344 1 97.31 61 VAL B N 1
ATOM 1440 C CA . VAL B 1 61 ? -5.066 -19.016 -17.406 1 97.31 61 VAL B CA 1
ATOM 1441 C C . VAL B 1 61 ? -4.781 -18.172 -16.172 1 97.31 61 VAL B C 1
ATOM 1443 O O . VAL B 1 61 ? -4.703 -18.688 -15.055 1 97.31 61 VAL B O 1
ATOM 1446 N N . THR B 1 62 ? -4.555 -16.859 -16.406 1 97.19 62 THR B N 1
ATOM 1447 C CA . THR B 1 62 ? -4.527 -15.875 -15.328 1 97.19 62 THR B CA 1
ATOM 1448 C C . THR B 1 62 ? -5.941 -15.453 -14.945 1 97.19 62 THR B C 1
ATOM 1450 O O . THR B 1 62 ? -6.762 -15.156 -15.812 1 97.19 62 THR B O 1
ATOM 1453 N N . ARG B 1 63 ? -6.203 -15.492 -13.695 1 97.5 63 ARG B N 1
ATOM 1454 C CA . ARG B 1 63 ? -7.512 -15.062 -13.203 1 97.5 63 ARG B CA 1
ATOM 1455 C C . ARG B 1 63 ? -7.492 -13.594 -12.797 1 97.5 63 ARG B C 1
ATOM 1457 O O . ARG B 1 63 ? -6.5 -13.109 -12.25 1 97.5 63 ARG B O 1
ATOM 1464 N N . SER B 1 64 ? -8.555 -12.883 -13.078 1 97.94 64 SER B N 1
ATOM 1465 C CA . SER B 1 64 ? -8.695 -11.484 -12.68 1 97.94 64 SER B CA 1
ATOM 1466 C C . SER B 1 64 ? -10.047 -11.234 -12.023 1 97.94 64 SER B C 1
ATOM 1468 O O . SER B 1 64 ? -11.062 -11.781 -12.453 1 97.94 64 SER B O 1
ATOM 1470 N N . ALA B 1 65 ? -10.023 -10.445 -10.969 1 98.56 65 ALA B N 1
ATOM 1471 C CA . ALA B 1 65 ? -11.25 -10.062 -10.266 1 98.56 65 ALA B CA 1
ATOM 1472 C C . ALA B 1 65 ? -11.188 -8.602 -9.812 1 98.56 65 ALA B C 1
ATOM 1474 O O . ALA B 1 65 ? -10.102 -8.062 -9.594 1 98.56 65 ALA B O 1
ATOM 1475 N N . GLU B 1 66 ? -12.336 -8.031 -9.695 1 98.62 66 GLU B N 1
ATOM 1476 C CA . GLU B 1 66 ? -12.453 -6.672 -9.18 1 98.62 66 GLU B CA 1
ATOM 1477 C C . GLU B 1 66 ? -13.359 -6.621 -7.949 1 98.62 66 GLU B C 1
ATOM 1479 O O . GLU B 1 66 ? -14.312 -7.395 -7.844 1 98.62 66 GLU B O 1
ATOM 1484 N N . SER B 1 67 ? -13.031 -5.852 -7.039 1 98.75 67 SER B N 1
ATOM 1485 C CA . SER B 1 67 ? -13.836 -5.539 -5.859 1 98.75 67 SER B CA 1
ATOM 1486 C C . SER B 1 67 ? -13.969 -4.035 -5.664 1 98.75 67 SER B C 1
ATOM 1488 O O . SER B 1 67 ? -12.977 -3.303 -5.727 1 98.75 67 SER B O 1
ATOM 1490 N N . SER B 1 68 ? -15.148 -3.564 -5.457 1 98.69 68 SER B N 1
ATOM 1491 C CA . SER B 1 68 ? -15.359 -2.123 -5.375 1 98.69 68 SER B CA 1
ATOM 1492 C C . SER B 1 68 ? -16.297 -1.765 -4.223 1 98.69 68 SER B C 1
ATOM 1494 O O . SER B 1 68 ? -17.172 -2.553 -3.854 1 98.69 68 SER B O 1
ATOM 1496 N N . TRP B 1 69 ? -16.078 -0.673 -3.613 1 98.81 69 TRP B N 1
ATOM 1497 C CA . TRP B 1 69 ? -16.922 -0.09 -2.578 1 98.81 69 TRP B CA 1
ATOM 1498 C C . TRP B 1 69 ? -17.203 1.38 -2.869 1 98.81 69 TRP B C 1
ATOM 1500 O O . TRP B 1 69 ? -16.328 2.1 -3.361 1 98.81 69 TRP B O 1
ATOM 1510 N N . HIS B 1 70 ? -18.438 1.846 -2.668 1 98.75 70 HIS B N 1
ATOM 1511 C CA . HIS B 1 70 ? -18.859 3.24 -2.701 1 98.75 70 HIS B CA 1
ATOM 1512 C C . HIS B 1 70 ? -19.781 3.566 -1.521 1 98.75 70 HIS B C 1
ATOM 1514 O O . HIS B 1 70 ? -20.641 2.77 -1.167 1 98.75 70 HIS B O 1
ATOM 1520 N N . GLY B 1 71 ? -19.5 4.652 -0.882 1 98.5 71 GLY B N 1
ATOM 1521 C CA . GLY B 1 71 ? -20.328 5.047 0.251 1 98.5 71 GLY B CA 1
ATOM 1522 C C . GLY B 1 71 ? -20.172 6.512 0.618 1 98.5 71 GLY B C 1
ATOM 1523 O O . GLY B 1 71 ? -19.688 7.312 -0.187 1 98.5 71 GLY B O 1
ATOM 1524 N N . ASN B 1 72 ? -20.625 6.832 1.803 1 98.12 72 ASN B N 1
ATOM 1525 C CA . ASN B 1 72 ? -20.641 8.227 2.221 1 98.12 72 ASN B CA 1
ATOM 1526 C C . ASN B 1 72 ? -19.375 8.594 3.01 1 98.12 72 ASN B C 1
ATOM 1528 O O . ASN B 1 72 ? -19.031 9.766 3.129 1 98.12 72 ASN B O 1
ATOM 1532 N N . GLU B 1 73 ? -18.812 7.625 3.535 1 98.44 73 GLU B N 1
ATOM 1533 C CA . GLU B 1 73 ? -17.625 7.859 4.359 1 98.44 73 GLU B CA 1
ATOM 1534 C C . GLU B 1 73 ? -16.391 8.102 3.496 1 98.44 73 GLU B C 1
ATOM 1536 O O . GLU B 1 73 ? -16.266 7.531 2.412 1 98.44 73 GLU B O 1
ATOM 1541 N N . ARG B 1 74 ? -15.531 8.898 4.027 1 97.75 74 ARG B N 1
ATOM 1542 C CA . ARG B 1 74 ? -14.234 9.086 3.387 1 97.75 74 ARG B CA 1
ATOM 1543 C C . ARG B 1 74 ? -13.258 7.984 3.779 1 97.75 74 ARG B C 1
ATOM 1545 O O . ARG B 1 74 ? -13.07 7.703 4.965 1 97.75 74 ARG B O 1
ATOM 1552 N N . ILE B 1 75 ? -12.648 7.422 2.834 1 97.56 75 ILE B N 1
ATOM 1553 C CA . ILE B 1 75 ? -11.766 6.285 3.08 1 97.56 75 ILE B CA 1
ATOM 1554 C C . ILE B 1 75 ? -10.492 6.766 3.768 1 97.56 75 ILE B C 1
ATOM 1556 O O . ILE B 1 75 ? -9.844 7.703 3.301 1 97.56 75 ILE B O 1
ATOM 1560 N N . ILE B 1 76 ? -10.109 6.066 4.848 1 95.88 76 ILE B N 1
ATOM 1561 C CA . ILE B 1 76 ? -8.898 6.461 5.559 1 95.88 76 ILE B CA 1
ATOM 1562 C C . ILE B 1 76 ? -7.863 5.34 5.48 1 95.88 76 ILE B C 1
ATOM 1564 O O . ILE B 1 76 ? -6.68 5.559 5.754 1 95.88 76 ILE B O 1
ATOM 1568 N N . CYS B 1 77 ? -8.305 4.105 5.109 1 97.31 77 CYS B N 1
ATOM 1569 C CA . CYS B 1 77 ? -7.406 2.957 5.059 1 97.31 77 CYS B CA 1
ATOM 1570 C C . CYS B 1 77 ? -7.941 1.885 4.117 1 97.31 77 CYS B C 1
ATOM 1572 O O . CYS B 1 77 ? -9.141 1.608 4.102 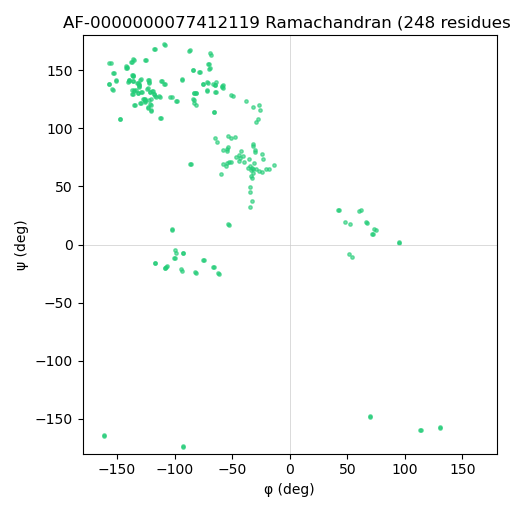1 97.31 77 CYS B O 1
ATOM 1574 N N . ILE B 1 78 ? -7.062 1.297 3.334 1 98.62 78 ILE B N 1
ATOM 1575 C CA . ILE B 1 78 ? -7.348 0.17 2.453 1 98.62 78 ILE B CA 1
ATOM 1576 C C . ILE B 1 78 ? -6.352 -0.957 2.717 1 98.62 78 ILE B C 1
ATOM 1578 O O . ILE B 1 78 ? -5.141 -0.739 2.697 1 98.62 78 ILE B O 1
ATOM 1582 N N . ILE B 1 79 ? -6.887 -2.133 3 1 98.12 79 ILE B N 1
ATOM 1583 C CA . ILE B 1 79 ? -6.059 -3.316 3.207 1 98.12 79 ILE B CA 1
ATOM 1584 C C . ILE B 1 79 ? -6.523 -4.438 2.279 1 98.12 79 ILE B C 1
ATOM 1586 O O . ILE B 1 79 ? -7.711 -4.758 2.225 1 98.12 79 ILE B O 1
ATOM 1590 N N . ALA B 1 80 ? -5.645 -4.922 1.549 1 98.06 80 ALA B N 1
ATOM 1591 C CA . ALA B 1 80 ? -5.859 -6.125 0.75 1 98.06 80 ALA B CA 1
ATOM 1592 C C . ALA B 1 80 ? -4.73 -7.129 0.96 1 98.06 80 ALA B C 1
ATOM 1594 O O . ALA B 1 80 ? -3.564 -6.832 0.686 1 98.06 80 ALA B O 1
ATOM 1595 N N . LEU B 1 81 ? -5.16 -8.32 1.408 1 96.12 81 LEU B N 1
ATOM 1596 C CA . LEU B 1 81 ? -4.172 -9.336 1.752 1 96.12 81 LEU B CA 1
ATOM 1597 C C . LEU B 1 81 ? -4.441 -10.633 0.998 1 96.12 81 LEU B C 1
ATOM 1599 O O . LEU B 1 81 ? -5.551 -11.172 1.055 1 96.12 81 LEU B O 1
ATOM 1603 N N . SER B 1 82 ? -3.424 -11.023 0.291 1 95.44 82 SER B N 1
ATOM 1604 C CA . SER B 1 82 ? -3.533 -12.359 -0.287 1 95.44 82 SER B CA 1
ATOM 1605 C C . SER B 1 82 ? -3.543 -13.43 0.797 1 95.44 82 SER B C 1
ATOM 1607 O O . SER B 1 82 ? -2.791 -13.344 1.77 1 95.44 82 SER B O 1
ATOM 1609 N N . GLN B 1 83 ? -4.398 -14.383 0.601 1 91.19 83 GLN B N 1
ATOM 1610 C CA . GLN B 1 83 ? -4.492 -15.461 1.585 1 91.19 83 GLN B CA 1
ATOM 1611 C C . GLN B 1 83 ? -3.713 -16.688 1.131 1 91.19 83 GLN B C 1
ATOM 1613 O O . GLN B 1 83 ? -3.617 -17.672 1.864 1 91.19 83 GLN B O 1
ATOM 1618 N N . LYS B 1 84 ? -3.266 -16.594 -0.066 1 83.88 84 LYS B N 1
ATOM 1619 C CA . LYS B 1 84 ? -2.49 -17.734 -0.565 1 83.88 84 LYS B CA 1
ATOM 1620 C C . LYS B 1 84 ? -1.032 -17.625 -0.126 1 83.88 84 LYS B C 1
ATOM 1622 O O . LYS B 1 84 ? -0.497 -16.531 0.033 1 83.88 84 LYS B O 1
ATOM 1627 N N . GLU B 1 85 ? -0.5 -18.812 0.018 1 73.25 85 GLU B N 1
ATOM 1628 C CA . GLU B 1 85 ? 0.911 -18.891 0.385 1 73.25 85 GLU B CA 1
ATOM 1629 C C . GLU B 1 85 ? 1.802 -18.312 -0.708 1 73.25 85 GLU B C 1
ATOM 1631 O O . GLU B 1 85 ? 1.564 -18.547 -1.896 1 73.25 85 GLU B O 1
ATOM 1636 N N . GLN B 1 86 ? 2.908 -17.531 -0.359 1 67.31 86 GLN B N 1
ATOM 1637 C CA . GLN B 1 86 ? 3.887 -16.891 -1.24 1 67.31 86 GLN B CA 1
ATOM 1638 C C . GLN B 1 86 ? 3.201 -16.125 -2.361 1 67.31 86 GLN B C 1
ATOM 1640 O O . GLN B 1 86 ? 3.799 -15.875 -3.41 1 67.31 86 GLN B O 1
ATOM 1645 N N . SER B 1 87 ? 1.955 -15.727 -2.34 1 68.5 87 SER B N 1
ATOM 1646 C CA . SER B 1 87 ? 1.073 -15.023 -3.262 1 68.5 87 SER B CA 1
ATOM 1647 C C . SER B 1 87 ? 1.083 -15.664 -4.641 1 68.5 87 SER B C 1
ATOM 1649 O O . SER B 1 87 ? 0.202 -15.398 -5.465 1 68.5 87 SER B O 1
ATOM 1651 N N . LYS B 1 88 ? 2.014 -16.688 -4.902 1 76.94 88 LYS B N 1
ATOM 1652 C CA . LYS B 1 88 ? 2.137 -17.406 -6.168 1 76.94 88 LYS B CA 1
ATOM 1653 C C . LYS B 1 88 ? 2.021 -16.453 -7.352 1 76.94 88 LYS B C 1
ATOM 1655 O O . LYS B 1 88 ? 1.38 -16.766 -8.352 1 76.94 88 LYS B O 1
ATOM 1660 N N . GLY B 1 89 ? 2.463 -15.172 -7.117 1 85.88 89 GLY B N 1
ATOM 1661 C CA . GLY B 1 89 ? 2.51 -14.195 -8.195 1 85.88 89 GLY B CA 1
ATOM 1662 C C . GLY B 1 89 ? 1.273 -13.32 -8.258 1 85.88 89 GLY B C 1
ATOM 1663 O O . GLY B 1 89 ? 1.132 -12.508 -9.172 1 85.88 89 GLY B O 1
ATOM 1664 N N . SER B 1 90 ? 0.352 -13.508 -7.371 1 93.88 90 SER B N 1
ATOM 1665 C CA . SER B 1 90 ? -0.836 -12.664 -7.426 1 93.88 90 SER B CA 1
ATOM 1666 C C . SER B 1 90 ? -0.506 -11.219 -7.055 1 93.88 90 SER B C 1
ATOM 1668 O O . SER B 1 90 ? 0.457 -10.969 -6.328 1 93.88 90 SER B O 1
ATOM 1670 N N . THR B 1 91 ? -1.265 -10.305 -7.586 1 95.12 91 THR B N 1
ATOM 1671 C CA . THR B 1 91 ? -1.088 -8.883 -7.297 1 95.12 91 THR B CA 1
ATOM 1672 C C . THR B 1 91 ? -2.438 -8.203 -7.086 1 95.12 91 THR B C 1
ATOM 1674 O O . THR B 1 91 ? -3.477 -8.734 -7.477 1 95.12 91 THR B O 1
ATOM 1677 N N . VAL B 1 92 ? -2.363 -7.086 -6.371 1 97.12 92 VAL B N 1
ATOM 1678 C CA . VAL B 1 92 ? -3.539 -6.238 -6.219 1 97.12 92 VAL B CA 1
ATOM 1679 C C . VAL B 1 92 ? -3.145 -4.773 -6.398 1 97.12 92 VAL B C 1
ATOM 1681 O O . VAL B 1 92 ? -2.057 -4.363 -5.988 1 97.12 92 VAL B O 1
ATOM 1684 N N . SER B 1 93 ? -4.027 -4.047 -7.078 1 97 93 SER B N 1
ATOM 1685 C CA . SER B 1 93 ? -3.805 -2.619 -7.289 1 97 93 SER B CA 1
ATOM 1686 C C . SER B 1 93 ? -5.109 -1.836 -7.184 1 97 93 SER B C 1
ATOM 1688 O O . SER B 1 93 ? -6.191 -2.398 -7.359 1 97 93 SER B O 1
ATOM 1690 N N . ILE B 1 94 ? -5 -0.594 -6.781 1 97.19 94 ILE B N 1
ATOM 1691 C CA . ILE B 1 94 ? -6.137 0.317 -6.828 1 97.19 94 ILE B CA 1
ATOM 1692 C C . ILE B 1 94 ? -6.273 0.905 -8.234 1 97.19 94 ILE B C 1
ATOM 1694 O O . ILE B 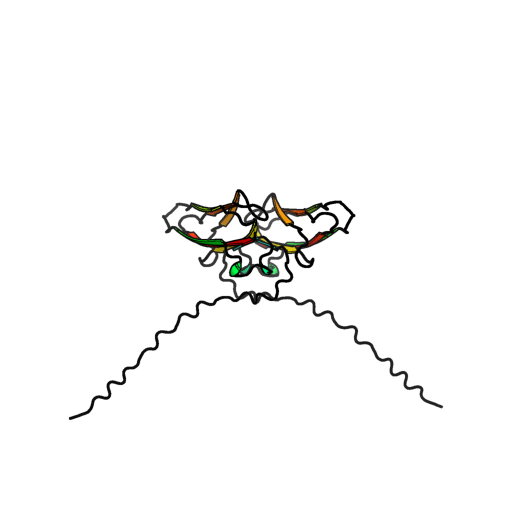1 94 ? -5.34 1.531 -8.742 1 97.19 94 ILE B O 1
ATOM 1698 N N . THR B 1 95 ? -7.5 0.733 -8.844 1 97.56 95 THR B N 1
ATOM 1699 C CA . THR B 1 95 ? -7.664 1.181 -10.219 1 97.56 95 THR B CA 1
ATOM 1700 C C . THR B 1 95 ? -8.539 2.43 -10.281 1 97.56 95 THR B C 1
ATOM 1702 O O . THR B 1 95 ? -8.562 3.129 -11.297 1 97.56 95 THR B O 1
ATOM 1705 N N . ALA B 1 96 ? -9.297 2.664 -9.266 1 97.5 96 ALA B N 1
ATOM 1706 C CA . ALA B 1 96 ? -10.125 3.861 -9.195 1 97.5 96 ALA B CA 1
ATOM 1707 C C . ALA B 1 96 ? -10.383 4.266 -7.75 1 97.5 96 ALA B C 1
ATOM 1709 O O . ALA B 1 96 ? -10.516 3.408 -6.871 1 97.5 96 ALA B O 1
ATOM 1710 N N . GLY B 1 97 ? -10.516 5.594 -7.438 1 97.44 97 GLY B N 1
ATOM 1711 C CA . GLY B 1 97 ? -10.758 6.102 -6.098 1 97.44 97 GLY B CA 1
ATOM 1712 C C . GLY B 1 97 ? -9.562 5.938 -5.176 1 97.44 97 GLY B C 1
ATOM 1713 O O . GLY B 1 97 ? -8.414 6.113 -5.598 1 97.44 97 GLY B O 1
ATOM 1714 N N . GLY B 1 98 ? -9.898 5.723 -3.832 1 97.31 98 GLY B N 1
ATOM 1715 C CA . GLY B 1 98 ? -8.789 5.555 -2.908 1 97.31 98 GLY B CA 1
ATOM 1716 C C . GLY B 1 98 ? -8.898 6.434 -1.679 1 97.31 98 GLY B C 1
ATOM 1717 O O . GLY B 1 98 ? -10 6.805 -1.269 1 97.31 98 GLY B O 1
ATOM 1718 N N . ILE B 1 99 ? -7.734 6.641 -1.101 1 96.25 99 ILE B N 1
ATOM 1719 C CA . ILE B 1 99 ? -7.664 7.379 0.155 1 96.25 99 ILE B CA 1
ATOM 1720 C C . ILE B 1 99 ? -8.266 8.773 -0.03 1 96.25 99 ILE B C 1
ATOM 1722 O O . ILE B 1 99 ? -8.039 9.422 -1.051 1 96.25 99 ILE B O 1
ATOM 1726 N N . ASN B 1 100 ? -9.023 9.195 0.903 1 94.69 100 ASN B N 1
ATOM 1727 C CA . ASN B 1 100 ? -9.664 10.508 0.973 1 94.69 100 ASN B CA 1
ATOM 1728 C C . ASN B 1 100 ? -10.789 10.641 -0.047 1 94.69 100 ASN B C 1
ATOM 1730 O O . ASN B 1 100 ? -11.273 11.742 -0.304 1 94.69 100 ASN B O 1
ATOM 1734 N N . GLN B 1 101 ? -11.164 9.594 -0.705 1 97.25 101 GLN B N 1
ATOM 1735 C CA . GLN B 1 101 ? -12.312 9.523 -1.597 1 97.25 101 GLN B CA 1
ATOM 1736 C C . GLN B 1 101 ? -13.438 8.688 -0.983 1 97.25 101 GLN B C 1
ATOM 1738 O O . GLN B 1 101 ? -13.25 8.078 0.069 1 97.25 101 GLN B O 1
ATOM 1743 N N . HIS B 1 102 ? -14.617 8.727 -1.704 1 98.69 102 HIS B N 1
ATOM 1744 C CA . HIS B 1 102 ? -15.789 8.023 -1.199 1 98.69 102 HIS B CA 1
ATOM 1745 C C . HIS B 1 102 ? -16 6.707 -1.945 1 98.69 102 HIS B C 1
ATOM 1747 O O . HIS B 1 102 ? -17.078 6.102 -1.849 1 98.69 102 HIS B O 1
ATOM 1753 N N . PHE B 1 103 ? -15.016 6.285 -2.686 1 98.81 103 PHE B N 1
ATOM 1754 C CA . PHE B 1 103 ? -15.117 5.027 -3.414 1 98.81 103 PHE B CA 1
ATOM 1755 C C . PHE B 1 103 ? -13.734 4.469 -3.719 1 98.81 103 PHE B C 1
ATOM 1757 O O . PHE B 1 103 ? -12.742 5.195 -3.676 1 98.81 103 PHE B O 1
ATOM 1764 N N . VAL B 1 104 ? -13.695 3.117 -3.928 1 98.88 104 VAL B N 1
ATOM 1765 C CA . VAL B 1 104 ? -12.453 2.482 -4.348 1 98.88 104 VAL B CA 1
ATOM 1766 C C . VAL B 1 104 ? -12.766 1.238 -5.18 1 98.88 104 VAL B C 1
ATOM 1768 O O . VAL B 1 104 ? -13.734 0.532 -4.91 1 98.88 104 VAL B O 1
ATOM 1771 N N . THR B 1 105 ? -11.984 1.06 -6.164 1 98.88 105 THR B N 1
ATOM 1772 C CA . THR B 1 105 ? -11.992 -0.174 -6.941 1 98.88 105 THR B CA 1
ATOM 1773 C C . THR B 1 105 ? -10.609 -0.831 -6.922 1 98.88 105 THR B C 1
ATOM 1775 O O . THR B 1 105 ? -9.609 -0.191 -7.242 1 98.88 105 THR B O 1
ATOM 1778 N N . LEU B 1 106 ? -10.555 -2.078 -6.508 1 98.75 106 LEU B N 1
ATOM 1779 C CA . LEU B 1 106 ? -9.336 -2.879 -6.5 1 98.75 106 LEU B CA 1
ATOM 1780 C C . LEU B 1 106 ? -9.383 -3.957 -7.578 1 98.75 106 LEU B C 1
ATOM 1782 O O . LEU B 1 106 ? -10.43 -4.578 -7.793 1 98.75 106 LEU B O 1
ATOM 1786 N N . LYS B 1 107 ? -8.297 -4.105 -8.211 1 98.69 107 LYS B N 1
ATOM 1787 C CA . LYS B 1 107 ? -8.148 -5.184 -9.18 1 98.69 107 LYS B CA 1
ATOM 1788 C C . LYS B 1 107 ? -7.07 -6.168 -8.75 1 98.69 107 LYS B C 1
ATOM 1790 O O . LYS B 1 107 ? -5.957 -5.766 -8.406 1 98.69 107 LYS B O 1
ATOM 1795 N N . MET B 1 108 ? -7.434 -7.438 -8.703 1 97.5 108 MET B N 1
ATOM 1796 C CA . MET B 1 108 ? -6.516 -8.523 -8.367 1 97.5 108 MET B CA 1
ATOM 1797 C C . MET B 1 108 ? -6.238 -9.398 -9.586 1 97.5 108 MET B C 1
ATOM 1799 O O . MET B 1 108 ? -7.141 -9.672 -10.375 1 97.5 108 MET B O 1
ATOM 1803 N N . LYS B 1 109 ? -5.082 -9.797 -9.711 1 96.94 109 LYS B N 1
ATOM 1804 C CA . LYS B 1 109 ? -4.68 -10.734 -10.758 1 96.94 109 LYS B CA 1
ATOM 1805 C C . LYS B 1 109 ? -3.857 -11.883 -10.18 1 96.94 109 LYS B C 1
ATOM 1807 O O . LYS B 1 109 ? -2.99 -11.664 -9.328 1 96.94 109 LYS B O 1
ATOM 1812 N N . SER B 1 110 ? -4.203 -13.109 -10.648 1 95.56 110 SER B N 1
ATOM 1813 C CA . SER B 1 110 ? -3.436 -14.266 -10.203 1 95.56 110 SER B CA 1
ATOM 1814 C C . SER B 1 110 ? -2.213 -14.492 -11.086 1 95.56 110 SER B C 1
ATOM 1816 O O . SER B 1 110 ? -2.086 -13.875 -12.148 1 95.56 110 SER B O 1
ATOM 1818 N N . GLY B 1 111 ? -1.299 -15.328 -10.656 1 92.69 111 GLY B N 1
ATOM 1819 C CA . GLY B 1 111 ? -0.338 -15.914 -11.578 1 92.69 111 GLY B CA 1
ATOM 1820 C C . GLY B 1 111 ? -0.965 -16.906 -12.539 1 92.69 111 GLY B C 1
ATOM 1821 O O . GLY B 1 111 ? -2.113 -17.312 -12.359 1 92.69 111 GLY B O 1
ATOM 1822 N N . SER B 1 112 ? -0.23 -17.188 -13.531 1 94.88 112 SER B N 1
ATOM 1823 C CA . SER B 1 112 ? -0.697 -18.188 -14.484 1 94.88 112 SER B CA 1
ATOM 1824 C C . SER B 1 112 ? -0.936 -19.531 -13.805 1 94.88 112 SER B C 1
ATOM 1826 O O . SER B 1 112 ? -0.131 -19.969 -12.977 1 94.88 112 SER B O 1
ATOM 1828 N N . SER B 1 113 ? -2.084 -20.188 -14.133 1 95.94 113 SER B N 1
ATOM 1829 C CA . SER B 1 113 ? -2.461 -21.516 -13.648 1 95.94 113 SER B CA 1
ATOM 1830 C C . SER B 1 113 ? -2.709 -21.5 -12.141 1 95.94 113 SER B C 1
ATOM 1832 O O . SER B 1 113 ? -2.588 -22.531 -11.477 1 95.94 113 SER B O 1
ATOM 1834 N N . HIS B 1 114 ? -2.932 -20.344 -11.633 1 95.81 114 HIS B N 1
ATOM 1835 C CA . HIS B 1 114 ? -3.234 -20.234 -10.203 1 95.81 114 HIS B CA 1
ATOM 1836 C C . HIS B 1 114 ? -4.547 -19.484 -9.977 1 95.81 114 HIS B C 1
ATOM 1838 O O . HIS B 1 114 ? -5.055 -18.828 -10.891 1 95.81 114 HIS B O 1
ATOM 1844 N N . GLY B 1 115 ? -5.152 -19.672 -8.82 1 95.06 115 GLY B N 1
ATOM 1845 C CA . GLY B 1 115 ? -6.355 -18.953 -8.438 1 95.06 115 GLY B CA 1
ATOM 1846 C C . GLY B 1 115 ? -6.066 -17.688 -7.648 1 95.06 115 GLY B C 1
ATOM 1847 O O . GLY B 1 115 ? -4.938 -17.188 -7.645 1 95.06 115 GLY B O 1
ATOM 1848 N N . LEU B 1 116 ? -7.137 -17.141 -7.219 1 95.12 116 LEU B N 1
ATOM 1849 C CA . LEU B 1 116 ? -7.062 -15.93 -6.398 1 95.12 116 LEU B CA 1
ATOM 1850 C C . LEU B 1 116 ? -7.746 -16.141 -5.051 1 95.12 116 LEU B C 1
ATOM 1852 O O . LEU B 1 116 ? -8.781 -16.812 -4.977 1 95.12 116 LEU B O 1
ATOM 1856 N N . GLU B 1 117 ? -7.141 -15.633 -4.043 1 95.62 117 GLU B N 1
ATOM 1857 C CA . GLU B 1 117 ? -7.781 -15.555 -2.732 1 95.62 117 GLU B CA 1
ATOM 1858 C C . GLU B 1 117 ? -7.328 -14.312 -1.966 1 95.62 117 GLU B C 1
ATOM 1860 O O . GLU B 1 117 ? -6.176 -14.234 -1.529 1 95.62 117 GLU B O 1
ATOM 1865 N N . TYR B 1 118 ? -8.211 -13.383 -1.854 1 96.62 118 TYR B N 1
ATOM 1866 C CA . TYR B 1 118 ? -7.883 -12.133 -1.185 1 96.62 118 TYR B CA 1
ATOM 1867 C C . TYR B 1 118 ? -8.93 -11.789 -0.129 1 96.62 118 TYR B C 1
ATOM 1869 O O . TYR B 1 118 ? -10.117 -12.031 -0.322 1 96.62 118 TYR B O 1
ATOM 1877 N N . ASN B 1 119 ? -8.445 -11.234 0.968 1 97.31 119 ASN B N 1
ATOM 1878 C CA . ASN B 1 119 ? -9.281 -10.508 1.915 1 97.31 119 ASN B CA 1
ATOM 1879 C C . ASN B 1 119 ? -9.102 -9 1.779 1 97.31 119 ASN B C 1
ATOM 1881 O O . ASN B 1 119 ? -7.973 -8.5 1.799 1 97.31 119 ASN B O 1
ATOM 1885 N N . ILE B 1 120 ? -10.188 -8.281 1.613 1 98.5 120 ILE B N 1
ATOM 1886 C CA . ILE B 1 120 ? -10.172 -6.84 1.411 1 98.5 120 ILE B CA 1
ATOM 1887 C C . ILE B 1 120 ? -10.93 -6.152 2.545 1 98.5 120 ILE B C 1
ATOM 1889 O O . ILE B 1 120 ? -12.016 -6.59 2.928 1 98.5 120 ILE B O 1
ATOM 1893 N N . GLN B 1 121 ? -10.312 -5.164 3.074 1 98.81 121 GLN B N 1
ATOM 1894 C CA . GLN B 1 121 ? -10.961 -4.312 4.066 1 98.81 121 GLN B CA 1
ATOM 1895 C C . GLN B 1 121 ? -10.766 -2.834 3.734 1 98.81 121 GLN B C 1
ATOM 1897 O O . GLN B 1 121 ? -9.656 -2.398 3.434 1 98.81 121 GLN B O 1
ATOM 1902 N N . VAL B 1 122 ? -11.891 -2.135 3.76 1 98.81 122 VAL B N 1
ATOM 1903 C CA . VAL B 1 122 ? -11.875 -0.688 3.578 1 98.81 122 VAL B CA 1
ATOM 1904 C C . VAL B 1 122 ? -12.422 -0.004 4.832 1 98.81 122 VAL B C 1
ATOM 1906 O O . VAL B 1 122 ? -13.477 -0.38 5.344 1 98.81 122 VAL B O 1
ATOM 1909 N N . PHE B 1 123 ? -11.727 0.917 5.316 1 98.38 123 PHE B N 1
ATOM 1910 C CA . PHE B 1 123 ? -12.109 1.682 6.496 1 98.38 123 PHE B CA 1
ATOM 1911 C C . PHE B 1 123 ? -12.391 3.137 6.133 1 98.38 123 PHE B C 1
ATOM 1913 O O . PHE B 1 123 ? -11.609 3.76 5.41 1 98.38 123 PHE B O 1
ATOM 1920 N N . GLY B 1 124 ? -13.508 3.643 6.5 1 97.69 124 GLY B N 1
ATOM 1921 C CA . GLY B 1 124 ? -13.914 5.008 6.211 1 97.69 124 GLY B CA 1
ATOM 1922 C C . GLY B 1 124 ? -14.547 5.707 7.402 1 97.69 124 GLY B C 1
ATOM 1923 O O . GLY B 1 124 ? -15.031 5.051 8.328 1 97.69 124 GLY B O 1
ATOM 1924 N N . ARG B 1 125 ? -14.531 7.051 7.312 1 96.31 125 ARG B N 1
ATOM 1925 C CA . ARG B 1 125 ? -15.086 7.891 8.367 1 96.31 125 ARG B CA 1
ATOM 1926 C C . ARG B 1 125 ? -15.844 9.078 7.785 1 96.31 125 ARG B C 1
ATOM 1928 O O . ARG B 1 125 ? -15.508 9.562 6.707 1 96.31 125 ARG B O 1
ATOM 1935 N N . MET B 1 126 ? -16.938 9.375 8.469 1 92.12 126 MET B N 1
ATOM 1936 C CA . MET B 1 126 ? -17.734 10.516 8.039 1 92.12 126 MET B CA 1
ATOM 1937 C C . MET B 1 126 ? -17.141 11.828 8.531 1 92.12 126 MET B C 1
ATOM 1939 O O . MET B 1 126 ? -16.453 11.852 9.555 1 92.12 126 MET B O 1
#

InterPro domains:
  IPR031734 Transcription activator MBF2 [PF15868] (46-124)